Protein AF-A8P1E4-F1 (afdb_monomer)

Solvent-accessible surface area (backbone atoms only — not comparable to full-atom values): 13104 Å² total; per-residue (Å²): 132,86,81,76,79,75,72,45,69,56,30,65,74,52,56,29,55,72,26,65,48,66,72,38,75,43,47,41,92,44,66,45,57,43,25,52,42,59,79,52,48,55,75,91,82,43,66,27,26,24,40,38,35,28,27,54,88,51,84,67,88,34,90,71,73,99,78,69,96,60,95,71,88,56,58,34,63,44,49,74,52,69,72,40,57,46,86,66,52,67,44,73,39,85,46,62,51,71,43,72,70,59,57,63,62,44,48,32,31,41,36,70,36,51,50,93,55,56,79,92,75,49,89,61,55,77,46,45,47,25,33,40,34,62,71,68,95,83,65,78,92,80,87,78,82,88,78,90,75,88,75,90,79,89,81,88,87,86,84,88,84,89,87,82,82,90,79,93,76,94,76,90,82,89,79,83,85,81,88,80,86,78,88,77,90,79,82,90,79,87,85,83,83,80,89,134

Structure (mmCIF, N/CA/C/O backbone):
data_AF-A8P1E4-F1
#
_entry.id   AF-A8P1E4-F1
#
loop_
_atom_site.group_PDB
_atom_site.id
_atom_site.type_symbol
_atom_site.label_atom_id
_atom_site.label_alt_id
_atom_site.label_comp_id
_atom_site.label_asym_id
_atom_site.label_entity_id
_atom_site.label_seq_id
_atom_site.pdbx_PDB_ins_code
_atom_site.Cartn_x
_a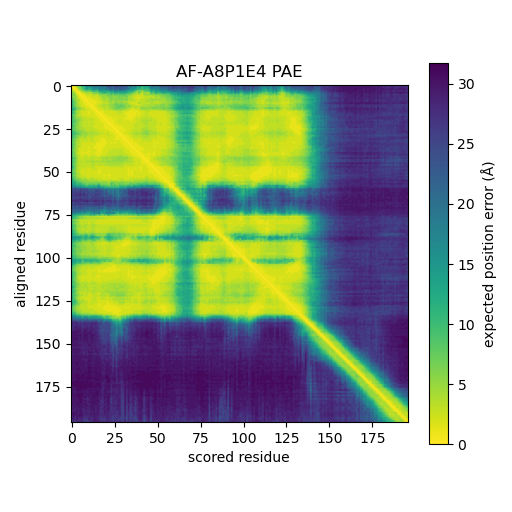tom_site.Cartn_y
_atom_site.Cartn_z
_atom_site.occupancy
_atom_site.B_iso_or_equiv
_atom_site.auth_seq_id
_atom_site.auth_comp_id
_atom_site.auth_asym_id
_atom_site.auth_atom_id
_atom_site.pdbx_PDB_model_num
ATOM 1 N N . MET A 1 1 ? 11.596 -0.791 -32.738 1.00 50.59 1 MET A N 1
ATOM 2 C CA . MET A 1 1 ? 10.750 -1.910 -32.282 1.00 50.59 1 MET A CA 1
ATOM 3 C C . MET A 1 1 ? 10.534 -1.667 -30.805 1.00 50.59 1 MET A C 1
ATOM 5 O O . MET A 1 1 ? 11.482 -1.828 -30.052 1.00 50.59 1 MET A O 1
ATOM 9 N N . SER A 1 2 ? 9.380 -1.126 -30.417 1.00 54.16 2 SER A N 1
ATOM 10 C CA . SER A 1 2 ? 9.056 -0.957 -28.999 1.00 54.16 2 SER A CA 1
ATOM 11 C C . SER A 1 2 ? 8.735 -2.341 -28.453 1.00 54.16 2 SER A C 1
ATOM 13 O O . SER A 1 2 ? 7.768 -2.955 -28.896 1.00 54.16 2 SER A O 1
ATOM 15 N N . ASN A 1 3 ? 9.586 -2.869 -27.575 1.00 55.62 3 ASN A N 1
ATOM 16 C CA . ASN A 1 3 ? 9.218 -4.029 -26.775 1.00 55.62 3 ASN A CA 1
ATOM 17 C C . ASN A 1 3 ? 8.211 -3.522 -25.749 1.00 55.62 3 ASN A C 1
ATOM 19 O O . ASN A 1 3 ? 8.594 -2.848 -24.800 1.00 55.62 3 ASN A O 1
ATOM 23 N N . SER A 1 4 ? 6.927 -3.773 -25.985 1.00 73.62 4 SER A N 1
ATOM 24 C CA . SER A 1 4 ? 5.908 -3.547 -24.966 1.00 73.62 4 SER A CA 1
ATOM 25 C C . SER A 1 4 ? 6.181 -4.506 -23.813 1.00 73.62 4 SER A C 1
ATOM 27 O O . SER A 1 4 ? 6.182 -5.723 -24.011 1.00 73.62 4 SER A O 1
ATOM 29 N N . PHE A 1 5 ? 6.444 -3.962 -22.628 1.00 80.69 5 PHE A N 1
ATOM 30 C CA . PHE A 1 5 ? 6.408 -4.745 -21.405 1.00 80.69 5 PHE A CA 1
ATOM 31 C C . PHE A 1 5 ? 4.997 -5.295 -21.213 1.00 80.69 5 PHE A C 1
ATOM 33 O O . PHE A 1 5 ? 4.010 -4.597 -21.435 1.00 80.69 5 PHE A O 1
ATOM 40 N N . VAL A 1 6 ? 4.910 -6.570 -20.849 1.00 86.12 6 VAL A N 1
ATOM 41 C CA . VAL A 1 6 ? 3.642 -7.231 -20.551 1.00 86.12 6 VAL A CA 1
ATOM 42 C C . VAL A 1 6 ? 3.614 -7.468 -19.055 1.00 86.12 6 VAL A C 1
ATOM 44 O O . VAL A 1 6 ? 4.424 -8.247 -18.547 1.00 86.12 6 VAL A O 1
ATOM 47 N N . ILE A 1 7 ? 2.678 -6.816 -18.364 1.00 87.31 7 ILE A N 1
ATOM 48 C CA . ILE A 1 7 ? 2.451 -7.052 -16.939 1.00 87.31 7 ILE A CA 1
ATOM 49 C C . ILE A 1 7 ? 2.109 -8.540 -16.752 1.00 87.31 7 ILE A C 1
ATOM 51 O O . ILE A 1 7 ? 1.176 -9.041 -17.392 1.00 87.31 7 ILE A O 1
ATOM 55 N N . PRO A 1 8 ? 2.845 -9.282 -15.905 1.00 91.81 8 PRO A N 1
ATOM 56 C CA . PRO A 1 8 ? 2.541 -10.683 -15.653 1.00 91.81 8 PRO A CA 1
ATOM 57 C C . PRO A 1 8 ? 1.105 -10.856 -15.143 1.00 91.81 8 PRO A C 1
ATOM 59 O O . PRO A 1 8 ? 0.660 -10.109 -14.276 1.00 91.81 8 PRO A O 1
ATOM 62 N N . ALA A 1 9 ? 0.392 -11.889 -15.607 1.00 90.50 9 ALA A N 1
ATOM 63 C CA . ALA A 1 9 ? -1.000 -12.137 -15.204 1.00 90.50 9 ALA A CA 1
ATOM 64 C C . ALA A 1 9 ? -1.180 -12.218 -13.675 1.00 90.50 9 ALA A C 1
ATOM 66 O O . ALA A 1 9 ? -2.188 -11.761 -13.147 1.00 90.50 9 ALA A O 1
ATOM 67 N N . VAL A 1 10 ? -0.163 -12.726 -12.966 1.00 92.12 10 VAL A N 1
ATOM 68 C CA . VAL A 1 10 ? -0.135 -12.792 -11.498 1.00 92.12 10 VAL A CA 1
ATOM 69 C C . VAL A 1 10 ? -0.274 -11.417 -10.839 1.00 92.12 10 VAL A C 1
ATOM 71 O O . VAL A 1 10 ? -0.879 -11.322 -9.781 1.00 92.12 10 VAL A O 1
ATOM 74 N N . CYS A 1 11 ? 0.220 -10.350 -11.465 1.00 92.19 11 CYS A N 1
ATOM 75 C CA . CYS A 1 11 ? 0.152 -8.990 -10.934 1.00 92.19 11 CYS A CA 1
ATOM 76 C C . CYS A 1 11 ? -1.257 -8.404 -11.036 1.00 92.19 11 CYS A C 1
ATOM 78 O O . CYS A 1 11 ? -1.710 -7.740 -10.111 1.00 92.19 11 CYS A O 1
ATOM 80 N N . ILE A 1 12 ? -1.971 -8.717 -12.122 1.00 89.56 12 ILE A N 1
ATOM 81 C CA . ILE A 1 12 ? -3.358 -8.283 -12.344 1.00 89.56 12 ILE A CA 1
ATOM 82 C C . ILE A 1 12 ? -4.328 -9.021 -11.413 1.00 89.56 12 ILE A C 1
ATOM 84 O O . ILE A 1 12 ? -5.332 -8.460 -10.987 1.00 89.56 12 ILE A O 1
ATOM 88 N N . THR A 1 13 ? -4.025 -10.268 -11.046 1.00 89.31 13 THR A N 1
ATOM 89 C CA . THR A 1 13 ? -4.855 -11.071 -10.132 1.00 89.31 13 THR A CA 1
ATOM 90 C C . THR A 1 13 ? -4.493 -10.887 -8.652 1.00 89.31 13 THR A C 1
ATOM 92 O O . THR A 1 13 ? -4.796 -11.761 -7.845 1.00 89.31 13 THR A O 1
ATOM 95 N N . GLY A 1 14 ? -3.812 -9.794 -8.288 1.00 85.38 14 GLY A N 1
ATOM 96 C CA . GLY A 1 14 ? -3.507 -9.441 -6.894 1.00 85.38 14 GLY A CA 1
ATOM 97 C C . GLY A 1 14 ? -2.126 -9.860 -6.380 1.00 85.38 14 GLY A C 1
ATOM 98 O O . GLY A 1 14 ? -1.759 -9.493 -5.273 1.00 85.38 14 GLY A O 1
ATOM 99 N N . GLY A 1 15 ? -1.308 -10.547 -7.177 1.00 91.50 15 GLY A N 1
ATOM 100 C CA . GLY A 1 15 ? 0.061 -10.931 -6.805 1.00 91.50 15 GLY A CA 1
ATOM 101 C C . GLY A 1 15 ? 1.086 -9.794 -6.850 1.00 91.50 15 GLY A C 1
ATOM 102 O O . GLY A 1 15 ? 2.278 -10.047 -6.666 1.00 91.50 15 GLY A O 1
ATOM 103 N N . LEU A 1 16 ? 0.637 -8.560 -7.110 1.00 94.00 16 LEU A N 1
ATOM 104 C CA . LEU A 1 16 ? 1.420 -7.350 -6.871 1.00 94.00 16 LEU A CA 1
ATOM 105 C C . LEU A 1 16 ? 1.620 -7.121 -5.369 1.00 94.00 16 LEU A C 1
ATOM 107 O O . LEU A 1 16 ? 2.739 -6.832 -4.962 1.00 94.00 16 LEU A O 1
ATOM 111 N N . TYR A 1 17 ? 0.570 -7.271 -4.560 1.00 95.06 17 TYR A N 1
ATOM 112 C CA . TYR A 1 17 ? 0.593 -6.968 -3.130 1.00 95.06 17 TYR A CA 1
ATOM 113 C C . TYR A 1 17 ? 0.826 -8.250 -2.336 1.00 95.06 17 TYR A C 1
ATOM 115 O O . TYR A 1 17 ? 0.083 -9.221 -2.466 1.00 95.06 17 TYR A O 1
ATOM 123 N N . LEU A 1 18 ? 1.875 -8.261 -1.519 1.00 94.50 18 LEU A N 1
ATOM 124 C CA . LEU A 1 18 ? 2.235 -9.403 -0.678 1.00 94.50 18 LEU A CA 1
ATOM 125 C C . LEU A 1 18 ? 1.876 -9.147 0.799 1.00 94.50 18 LEU A C 1
ATOM 127 O O . LEU A 1 18 ? 1.521 -10.086 1.511 1.00 94.50 18 LEU A O 1
ATOM 131 N N . SER A 1 19 ? 1.927 -7.886 1.243 1.00 94.81 19 SER A N 1
ATOM 132 C CA . SER A 1 19 ? 1.475 -7.414 2.560 1.00 94.81 19 SER A CA 1
ATOM 133 C C . SER A 1 19 ? 1.141 -5.917 2.488 1.00 94.81 19 SER A C 1
ATOM 135 O O . SER A 1 19 ? 1.859 -5.200 1.779 1.00 94.81 19 SER A O 1
ATOM 137 N N . PRO A 1 20 ? 0.125 -5.424 3.223 1.00 95.56 20 PRO A N 1
ATOM 138 C CA . PRO A 1 20 ? -0.840 -6.185 4.025 1.00 95.56 20 PRO A CA 1
ATOM 139 C C . PRO A 1 20 ? -1.747 -7.074 3.164 1.00 95.56 20 PRO A C 1
ATOM 141 O O . PRO A 1 20 ? -1.834 -6.896 1.952 1.00 95.56 20 PRO A O 1
ATOM 144 N N . GLN A 1 21 ? -2.396 -8.062 3.776 1.00 94.88 21 GLN A N 1
ATOM 145 C CA . GLN A 1 21 ? -3.404 -8.889 3.104 1.00 94.88 21 GLN A CA 1
ATOM 146 C C . GLN A 1 21 ? -4.798 -8.268 3.235 1.00 94.88 21 GLN A C 1
ATOM 148 O O . GLN A 1 21 ? -5.075 -7.513 4.166 1.00 94.88 21 GLN A O 1
ATOM 153 N N . ALA A 1 22 ? -5.695 -8.606 2.305 1.00 95.12 22 ALA A N 1
ATOM 154 C CA . ALA A 1 22 ? -7.081 -8.156 2.378 1.00 95.12 22 ALA A CA 1
ATOM 155 C C . ALA A 1 22 ? -7.748 -8.644 3.679 1.00 95.12 22 ALA A C 1
ATOM 157 O O . ALA A 1 22 ? -7.637 -9.819 4.031 1.00 95.12 22 ALA A O 1
ATOM 158 N N . GLY A 1 23 ? -8.427 -7.739 4.385 1.00 95.44 23 GLY A N 1
ATOM 159 C CA . GLY A 1 23 ? -9.067 -7.999 5.679 1.00 95.44 23 GLY A CA 1
ATOM 160 C C . GLY A 1 23 ? -8.105 -8.105 6.868 1.00 95.44 23 GLY A C 1
ATOM 161 O O . GLY A 1 23 ? -8.548 -8.398 7.977 1.00 95.44 23 GLY A O 1
ATOM 162 N N . GLN A 1 24 ? -6.801 -7.880 6.674 1.00 96.44 24 GLN A N 1
ATOM 163 C CA . GLN A 1 24 ? -5.849 -7.841 7.782 1.00 96.44 24 GLN A CA 1
ATOM 164 C C . GLN A 1 24 ? -6.188 -6.687 8.733 1.00 96.44 24 GLN A C 1
ATOM 166 O O . GLN A 1 24 ? -6.510 -5.588 8.291 1.00 96.44 24 GLN A O 1
ATOM 171 N N . ILE A 1 25 ? -6.069 -6.921 10.039 1.00 95.56 25 ILE A N 1
ATOM 172 C CA . ILE A 1 25 ? -6.176 -5.869 11.051 1.00 95.56 25 ILE A CA 1
ATOM 173 C C . ILE A 1 25 ? -4.764 -5.474 11.476 1.00 95.56 25 ILE A C 1
ATOM 175 O O . ILE A 1 25 ? -3.954 -6.339 11.806 1.00 95.56 25 ILE A O 1
ATOM 179 N N . ILE A 1 26 ? -4.468 -4.177 11.477 1.00 94.94 26 ILE A N 1
ATOM 180 C CA . ILE A 1 26 ? -3.174 -3.630 11.891 1.00 94.94 26 ILE A CA 1
ATOM 181 C C . ILE A 1 26 ? -3.349 -2.619 13.022 1.00 94.94 26 ILE A C 1
ATOM 183 O O . ILE A 1 26 ? -4.393 -1.977 13.140 1.00 94.94 26 ILE A O 1
ATOM 187 N N . ASN A 1 27 ? -2.302 -2.436 13.825 1.00 93.62 27 ASN A N 1
ATOM 188 C CA . ASN A 1 27 ? -2.235 -1.372 14.820 1.00 93.62 27 ASN A CA 1
ATOM 189 C C . ASN A 1 27 ? -1.484 -0.164 14.236 1.00 93.62 27 ASN A C 1
ATOM 191 O O . ASN A 1 27 ? -0.280 -0.277 14.011 1.00 93.62 27 ASN A O 1
ATOM 195 N N . PRO A 1 28 ? -2.126 1.008 14.069 1.00 92.69 28 PRO A N 1
ATOM 196 C CA . PRO A 1 28 ? -1.469 2.213 13.553 1.00 92.69 28 PRO A CA 1
ATOM 197 C C . PRO A 1 28 ? -0.282 2.707 14.383 1.00 92.69 28 PRO A C 1
ATOM 199 O O . PRO A 1 28 ? 0.490 3.530 13.921 1.00 92.69 28 PRO A O 1
ATOM 202 N N . ARG A 1 29 ? -0.121 2.232 15.624 1.00 90.94 29 ARG A N 1
ATOM 203 C CA . ARG A 1 29 ? 1.025 2.574 16.485 1.00 90.94 29 ARG A CA 1
ATOM 204 C C . ARG A 1 29 ? 2.282 1.764 16.178 1.00 90.94 29 ARG A C 1
ATOM 206 O O . ARG A 1 29 ? 3.323 2.023 16.780 1.00 90.94 29 ARG A O 1
ATOM 213 N N . GLN A 1 30 ? 2.168 0.753 15.326 1.00 92.81 30 GLN A N 1
ATOM 214 C CA . GLN A 1 30 ? 3.270 -0.090 14.892 1.00 92.81 30 GLN A CA 1
ATOM 215 C C . GLN A 1 30 ? 3.571 0.189 13.414 1.00 92.81 30 GLN A C 1
ATOM 217 O O . GLN A 1 30 ? 2.655 0.533 12.665 1.00 92.81 30 GLN A O 1
ATOM 222 N N . PRO A 1 31 ? 4.831 0.030 12.972 1.00 93.81 31 PRO A N 1
ATOM 223 C CA . PRO A 1 31 ? 5.165 0.193 11.565 1.00 93.81 31 PRO A CA 1
ATOM 224 C C . PRO A 1 31 ? 4.371 -0.775 10.679 1.00 93.81 31 PRO A C 1
ATOM 226 O O . PRO A 1 31 ? 4.350 -1.985 10.919 1.00 93.81 31 PRO A O 1
ATOM 229 N N . LEU A 1 32 ? 3.749 -0.243 9.630 1.00 95.19 32 LEU A N 1
ATOM 230 C CA . LEU A 1 32 ? 3.048 -1.009 8.612 1.00 95.19 32 LEU A CA 1
ATOM 231 C C . LEU A 1 32 ? 4.060 -1.657 7.668 1.00 95.19 32 LEU A C 1
ATOM 233 O O . LEU A 1 32 ? 4.815 -0.978 6.974 1.00 95.19 32 LEU A O 1
ATOM 237 N N . ASN A 1 33 ? 4.045 -2.984 7.609 1.00 95.56 33 ASN A N 1
ATOM 238 C CA . ASN A 1 33 ? 4.857 -3.737 6.668 1.00 95.56 33 ASN A CA 1
ATOM 239 C C . ASN A 1 33 ? 4.171 -3.798 5.293 1.00 95.56 33 ASN A C 1
ATOM 241 O O . ASN A 1 33 ? 3.219 -4.562 5.101 1.00 95.56 33 ASN A O 1
ATOM 245 N N . ILE A 1 34 ? 4.664 -3.003 4.340 1.00 95.56 34 ILE A N 1
ATOM 246 C CA . ILE A 1 34 ? 4.188 -3.007 2.953 1.00 95.56 34 ILE A CA 1
ATOM 247 C C . ILE A 1 34 ? 5.198 -3.758 2.098 1.00 95.56 34 ILE A C 1
ATOM 249 O O . ILE A 1 34 ? 6.388 -3.430 2.059 1.00 95.56 34 ILE A O 1
ATOM 253 N N . THR A 1 35 ? 4.719 -4.782 1.399 1.00 95.06 35 THR A N 1
ATOM 254 C CA . THR A 1 35 ? 5.557 -5.609 0.531 1.00 95.06 35 THR A CA 1
ATOM 255 C C . THR A 1 35 ? 4.859 -5.849 -0.793 1.00 95.06 35 THR A C 1
ATOM 257 O O . THR A 1 35 ? 3.657 -6.118 -0.844 1.00 95.06 35 THR A O 1
ATOM 260 N N . TRP A 1 36 ? 5.625 -5.752 -1.875 1.00 94.19 36 TRP A N 1
ATOM 261 C CA . TRP A 1 36 ? 5.126 -5.926 -3.231 1.00 94.19 36 TRP A CA 1
ATOM 262 C C . TRP A 1 36 ? 6.063 -6.795 -4.062 1.00 94.19 36 TRP A C 1
ATOM 264 O O . TRP A 1 36 ? 7.226 -7.015 -3.713 1.00 94.19 36 TRP A O 1
ATOM 274 N N . ASN A 1 37 ? 5.549 -7.291 -5.183 1.00 93.12 37 ASN A N 1
ATOM 275 C CA . ASN A 1 37 ? 6.321 -8.055 -6.148 1.00 93.12 37 ASN A CA 1
ATOM 276 C C . ASN A 1 37 ? 6.938 -7.120 -7.209 1.00 93.12 37 ASN A C 1
ATOM 278 O O . ASN A 1 37 ? 6.212 -6.605 -8.063 1.00 93.12 37 ASN A O 1
ATOM 282 N N . PRO A 1 38 ? 8.269 -6.915 -7.224 1.00 92.75 38 PRO A N 1
ATOM 283 C CA . PRO A 1 38 ? 8.903 -6.001 -8.171 1.00 92.75 38 PRO A CA 1
ATOM 284 C C . PRO A 1 38 ? 8.834 -6.496 -9.621 1.00 92.75 38 PRO A C 1
ATOM 286 O O . PRO A 1 38 ? 8.964 -5.693 -10.540 1.00 92.75 38 PRO A O 1
ATOM 289 N N . ALA A 1 39 ? 8.572 -7.790 -9.851 1.00 92.50 39 ALA A N 1
ATOM 290 C CA . ALA A 1 39 ? 8.385 -8.338 -11.196 1.00 92.50 39 ALA A CA 1
ATOM 291 C C . ALA A 1 39 ? 7.116 -7.812 -11.896 1.00 92.50 39 ALA A C 1
ATOM 293 O O . ALA A 1 39 ? 6.932 -8.051 -13.089 1.00 92.50 39 ALA A O 1
ATOM 294 N N . CYS A 1 40 ? 6.244 -7.112 -11.166 1.00 93.50 40 CYS A N 1
ATOM 295 C CA . CYS A 1 40 ? 5.063 -6.453 -11.712 1.00 93.50 40 CYS A CA 1
ATOM 296 C C . CYS A 1 40 ? 5.357 -5.119 -12.402 1.00 93.50 40 CYS A C 1
ATOM 298 O O . CYS A 1 40 ? 4.467 -4.566 -13.041 1.00 93.50 40 CYS A O 1
ATOM 300 N N . PHE A 1 41 ? 6.594 -4.631 -12.310 1.00 92.88 41 PHE A N 1
ATOM 301 C CA . PHE A 1 41 ? 7.038 -3.398 -12.944 1.00 92.88 41 PHE A CA 1
ATOM 302 C C . PHE A 1 41 ? 8.063 -3.698 -14.036 1.00 92.88 41 PHE A C 1
ATOM 304 O O . PHE A 1 41 ? 8.847 -4.647 -13.937 1.00 92.88 41 PHE A O 1
ATOM 311 N N . ASP A 1 42 ? 8.089 -2.859 -15.070 1.00 91.56 42 ASP A N 1
ATOM 312 C CA . ASP A 1 42 ? 9.149 -2.904 -16.070 1.00 91.56 42 ASP A CA 1
ATOM 313 C C . ASP A 1 42 ? 10.437 -2.329 -15.474 1.00 91.56 42 ASP A C 1
ATOM 315 O O . ASP A 1 42 ? 10.633 -1.117 -15.413 1.00 91.56 42 ASP A O 1
ATOM 319 N N . ALA A 1 43 ? 11.349 -3.207 -15.059 1.00 89.00 43 ALA A N 1
ATOM 320 C CA . ALA A 1 43 ? 12.640 -2.811 -14.498 1.00 89.00 43 ALA A CA 1
ATOM 321 C C . ALA A 1 43 ? 13.528 -2.009 -15.477 1.00 89.00 43 ALA A C 1
ATOM 323 O O . ALA A 1 43 ? 14.542 -1.453 -15.055 1.00 89.00 43 ALA A O 1
ATOM 324 N N . SER A 1 44 ? 13.192 -1.954 -16.774 1.00 89.81 44 SER A N 1
ATOM 325 C CA . SER A 1 44 ? 13.915 -1.136 -17.756 1.00 89.81 44 SER A CA 1
ATOM 326 C C . SER A 1 44 ? 13.482 0.333 -17.767 1.00 89.81 44 SER A C 1
ATOM 328 O O . SER A 1 44 ? 14.269 1.189 -18.177 1.00 89.81 44 SER A O 1
ATOM 330 N N . THR A 1 45 ? 12.272 0.634 -17.287 1.00 90.25 45 THR A N 1
ATOM 331 C CA . THR A 1 45 ? 11.712 1.995 -17.252 1.00 90.25 45 THR A CA 1
ATOM 332 C C . THR A 1 45 ? 11.409 2.488 -15.842 1.00 90.25 45 THR A C 1
ATOM 334 O O . THR A 1 45 ? 11.351 3.695 -15.626 1.00 90.25 45 THR A O 1
ATOM 337 N N . THR A 1 46 ? 11.238 1.579 -14.884 1.00 93.31 46 THR A N 1
ATOM 338 C CA . THR A 1 46 ? 10.790 1.889 -13.527 1.00 93.31 46 THR A CA 1
ATOM 339 C C . THR A 1 46 ? 11.876 1.539 -12.517 1.00 93.31 46 THR A C 1
ATOM 341 O O . THR A 1 46 ? 12.163 0.369 -12.266 1.00 93.31 46 THR A O 1
ATOM 344 N N . SER A 1 47 ? 12.477 2.563 -11.910 1.00 95.12 47 SER A N 1
ATOM 345 C CA . SER A 1 47 ? 13.466 2.411 -10.831 1.00 95.12 47 SER A CA 1
ATOM 346 C C . SER A 1 47 ? 12.884 2.635 -9.434 1.00 95.12 47 SER A C 1
ATOM 348 O O . SER A 1 47 ? 13.471 2.181 -8.451 1.00 95.12 47 SER A O 1
ATOM 350 N N . ALA A 1 48 ? 11.746 3.322 -9.346 1.00 95.81 48 ALA A N 1
ATOM 351 C CA . ALA A 1 48 ? 11.081 3.682 -8.102 1.00 95.81 48 ALA A CA 1
ATOM 352 C C . ALA A 1 48 ? 9.555 3.598 -8.239 1.00 95.81 48 ALA A C 1
ATOM 354 O O . ALA A 1 48 ? 9.020 3.617 -9.352 1.00 95.81 48 ALA A O 1
ATOM 355 N N . VAL A 1 49 ? 8.874 3.501 -7.101 1.00 95.81 49 VAL A N 1
ATOM 356 C CA . VAL A 1 49 ? 7.417 3.437 -6.986 1.00 95.81 49 VAL A CA 1
ATOM 357 C C . VAL A 1 49 ? 6.901 4.508 -6.035 1.00 95.81 49 VAL A C 1
ATOM 359 O O . VAL A 1 49 ? 7.601 4.915 -5.106 1.00 95.81 49 VAL A O 1
ATOM 362 N N . ASP A 1 50 ? 5.659 4.915 -6.263 1.00 96.25 50 ASP A N 1
ATOM 363 C CA . ASP A 1 50 ? 4.876 5.715 -5.330 1.00 96.25 50 ASP A CA 1
ATOM 364 C C . ASP A 1 50 ? 3.779 4.828 -4.729 1.00 96.25 50 ASP A C 1
ATOM 366 O O . ASP A 1 50 ? 3.154 4.024 -5.429 1.00 96.25 50 ASP A O 1
ATOM 370 N N . ILE A 1 51 ? 3.563 4.955 -3.423 1.00 95.62 51 ILE A N 1
ATOM 371 C CA . ILE A 1 51 ? 2.588 4.186 -2.652 1.00 95.62 51 ILE A CA 1
ATOM 372 C C . ILE A 1 51 ? 1.544 5.162 -2.119 1.00 95.62 51 ILE A C 1
ATOM 374 O O . ILE A 1 51 ? 1.844 6.026 -1.296 1.00 95.62 51 ILE A O 1
ATOM 378 N N . TYR A 1 52 ? 0.313 5.004 -2.578 1.00 95.75 52 TYR A N 1
ATOM 379 C CA . TYR A 1 52 ? -0.840 5.798 -2.183 1.00 95.75 52 TYR A CA 1
ATOM 380 C C . TYR A 1 52 ? -1.646 5.029 -1.140 1.00 95.75 52 TYR A C 1
ATOM 382 O O . TYR A 1 52 ? -1.895 3.832 -1.302 1.00 95.75 52 TYR A O 1
ATOM 390 N N . LEU A 1 53 ? -2.058 5.723 -0.084 1.00 95.44 53 LEU A N 1
ATOM 391 C CA . LEU A 1 53 ? -2.930 5.207 0.960 1.00 95.44 53 LEU A CA 1
ATOM 392 C C . LEU A 1 53 ? -4.261 5.953 0.907 1.00 95.44 53 LEU A C 1
ATOM 394 O O . LEU A 1 53 ? -4.301 7.166 1.109 1.00 95.44 53 LEU A O 1
ATOM 398 N N . PHE A 1 54 ? -5.337 5.218 0.672 1.00 94.56 54 PHE A N 1
ATOM 399 C CA . PHE A 1 54 ? -6.709 5.712 0.677 1.00 94.56 54 PHE A CA 1
ATOM 400 C C . PHE A 1 54 ? -7.433 5.241 1.936 1.00 94.56 54 PHE A C 1
ATOM 402 O O . PHE A 1 54 ?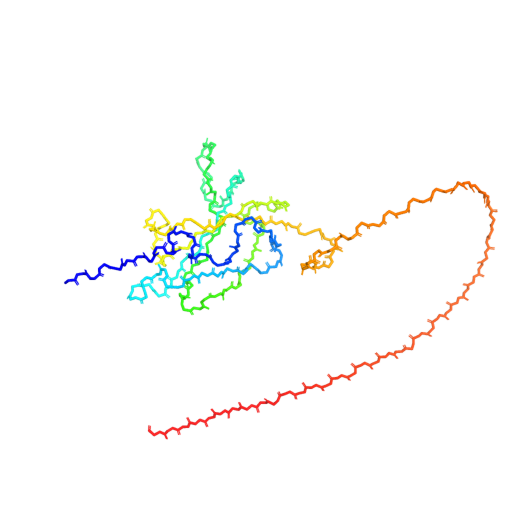 -7.073 4.203 2.497 1.00 94.56 54 PHE A O 1
ATOM 409 N N . ALA A 1 55 ? -8.467 5.969 2.357 1.00 92.56 55 ALA A N 1
ATOM 410 C CA . ALA A 1 55 ? -9.341 5.573 3.462 1.00 92.56 55 ALA A CA 1
ATOM 411 C C . ALA A 1 55 ? -10.805 5.464 3.000 1.00 92.56 55 ALA A C 1
ATOM 413 O O . ALA A 1 55 ? -11.589 6.379 3.251 1.00 92.56 55 ALA A O 1
ATOM 414 N N . PRO A 1 56 ? -11.197 4.385 2.293 1.00 90.06 56 PRO A N 1
ATOM 415 C CA . PRO A 1 56 ? -12.556 4.228 1.784 1.00 90.06 56 PRO A CA 1
ATOM 416 C C . PRO A 1 56 ? -13.619 4.440 2.868 1.00 90.06 56 PRO A C 1
ATOM 418 O O . PRO A 1 56 ? -13.473 3.999 4.006 1.00 90.06 56 PRO A O 1
ATOM 421 N N . GLY A 1 57 ? -14.692 5.151 2.519 1.00 82.62 57 GLY A N 1
ATOM 422 C CA . GLY A 1 57 ? -15.789 5.442 3.446 1.00 82.62 57 GLY A CA 1
ATOM 423 C C . GLY A 1 57 ? -15.476 6.478 4.533 1.00 82.62 57 GLY A C 1
ATOM 424 O O . GLY A 1 57 ? -16.392 6.851 5.267 1.00 82.62 57 GLY A O 1
ATOM 425 N N . PHE A 1 58 ? -14.241 6.986 4.626 1.00 81.88 58 PHE A N 1
ATOM 426 C CA . PHE A 1 58 ? -13.923 8.097 5.518 1.00 81.88 58 PHE A CA 1
ATOM 427 C C . PHE A 1 58 ? -14.576 9.383 5.004 1.00 81.88 58 PHE A C 1
ATOM 429 O O . PHE A 1 58 ? -14.295 9.849 3.904 1.00 81.88 58 PHE A O 1
ATOM 436 N N . THR A 1 59 ? -15.455 9.972 5.814 1.00 70.94 59 THR A N 1
ATOM 437 C CA . THR A 1 59 ? -16.163 11.218 5.474 1.00 70.94 59 THR A CA 1
ATOM 438 C C . THR A 1 59 ? -15.487 12.465 6.038 1.00 70.94 59 THR A C 1
ATOM 440 O O . THR A 1 59 ? -16.003 13.574 5.886 1.00 70.94 59 THR A O 1
ATOM 443 N N . GLY A 1 60 ? -14.380 12.311 6.770 1.00 63.50 60 GLY A N 1
ATOM 444 C CA . GLY A 1 60 ? -13.610 13.455 7.235 1.00 63.50 60 GLY A CA 1
ATOM 445 C C . GLY A 1 60 ? -12.843 14.085 6.076 1.00 63.50 60 GLY A C 1
ATOM 446 O O . GLY A 1 60 ? -12.413 13.406 5.150 1.00 63.50 60 GLY A O 1
ATOM 447 N N . SER A 1 61 ? -12.674 15.406 6.117 1.00 54.50 61 SER A N 1
ATOM 448 C CA . SER A 1 61 ? -11.897 16.141 5.118 1.00 54.50 61 SER A CA 1
ATOM 449 C C . SER A 1 61 ? -10.420 15.748 5.239 1.00 54.50 61 SER A C 1
ATOM 451 O O . SER A 1 61 ? -9.657 16.407 5.946 1.00 54.50 61 SER A O 1
ATOM 453 N N . GLY A 1 62 ? -10.016 14.671 4.562 1.00 53.03 62 GLY A N 1
ATOM 454 C CA . GLY A 1 62 ? -8.617 14.414 4.237 1.00 53.03 62 GLY A CA 1
ATOM 455 C C . GLY A 1 62 ? -8.052 15.635 3.512 1.00 53.03 62 GLY A C 1
ATOM 456 O O . GLY A 1 62 ? -8.778 16.359 2.830 1.00 53.03 62 GLY A O 1
ATOM 457 N N . THR A 1 63 ? -6.786 15.950 3.741 1.00 51.22 63 THR A N 1
ATOM 458 C CA . THR A 1 63 ? -6.140 17.178 3.269 1.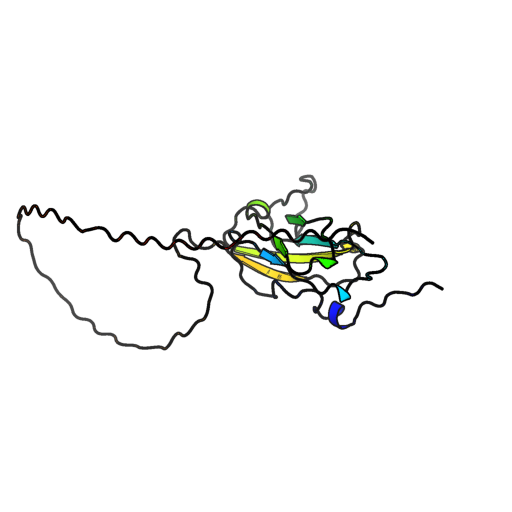00 51.22 63 THR A CA 1
ATOM 459 C C . THR A 1 63 ? -6.156 17.282 1.742 1.00 51.22 63 THR A C 1
ATOM 461 O O . THR A 1 63 ? -5.267 16.769 1.071 1.00 51.22 63 THR A O 1
ATOM 464 N N . GLY A 1 64 ? -7.158 17.969 1.205 1.00 50.81 64 GLY A N 1
ATOM 465 C CA . GLY A 1 64 ? -7.306 18.243 -0.216 1.00 50.81 64 GLY A CA 1
ATOM 466 C C . GLY A 1 64 ? -8.575 19.051 -0.439 1.00 50.81 64 GLY A C 1
ATOM 467 O O . GLY A 1 64 ? -9.645 18.494 -0.620 1.00 50.81 64 GLY A O 1
ATOM 468 N N . ASP A 1 65 ? -8.432 20.372 -0.394 1.00 44.62 65 ASP A N 1
ATOM 469 C CA . ASP A 1 65 ? -9.335 21.301 -1.074 1.00 44.62 65 ASP A CA 1
ATOM 470 C C . ASP A 1 65 ? -10.742 21.404 -0.458 1.00 44.62 65 ASP A C 1
ATOM 472 O O . ASP A 1 65 ? -11.756 21.017 -1.035 1.00 44.62 65 ASP A O 1
ATOM 476 N N . THR A 1 66 ? -10.823 22.029 0.719 1.00 44.25 66 THR A N 1
ATOM 477 C CA . THR A 1 66 ? -12.077 22.529 1.304 1.00 44.25 66 THR A CA 1
ATOM 478 C C . THR A 1 66 ? -12.673 23.658 0.443 1.00 44.25 66 THR A C 1
ATOM 480 O O . THR A 1 66 ? -12.707 24.814 0.856 1.00 44.25 66 THR A O 1
ATOM 483 N N . GLU A 1 67 ? -13.125 23.365 -0.774 1.00 54.34 67 GLU A N 1
ATOM 484 C CA . GLU A 1 67 ? -13.923 24.310 -1.569 1.00 54.34 67 GLU A CA 1
ATOM 485 C C . GLU A 1 67 ? -15.063 23.662 -2.372 1.00 54.34 67 GLU A C 1
ATOM 487 O O . GLU A 1 67 ? -15.936 24.373 -2.869 1.00 54.34 67 GLU A O 1
ATOM 492 N N . SER A 1 68 ? -15.148 22.330 -2.438 1.00 48.31 68 SER A N 1
ATOM 493 C CA . SER A 1 68 ? -16.263 21.652 -3.107 1.00 48.31 68 SER A CA 1
ATOM 494 C C . SER A 1 68 ? -17.297 21.180 -2.082 1.00 48.31 68 SER A C 1
ATOM 496 O O . SER A 1 68 ? -17.125 20.170 -1.414 1.00 48.31 68 SER A O 1
ATOM 498 N N . GLY A 1 69 ? -18.383 21.942 -1.921 1.00 49.41 69 GLY A N 1
ATOM 499 C CA . GLY A 1 69 ? -19.520 21.629 -1.042 1.00 49.41 69 GLY A CA 1
ATOM 500 C C . GLY A 1 69 ? -20.409 20.480 -1.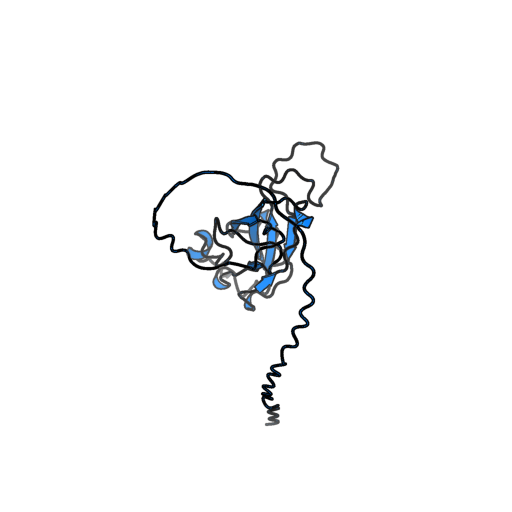534 1.00 49.41 69 GLY A C 1
ATOM 501 O O . GLY A 1 69 ? -21.633 20.565 -1.409 1.00 49.41 69 GLY A O 1
ATOM 502 N N . ASN A 1 70 ? -19.815 19.435 -2.101 1.00 49.94 70 ASN A N 1
ATOM 503 C CA . ASN A 1 70 ? -20.509 18.228 -2.518 1.00 49.94 70 ASN A CA 1
ATOM 504 C C . ASN A 1 70 ? -20.195 17.121 -1.505 1.00 49.94 70 ASN A C 1
ATOM 506 O O . ASN A 1 70 ? -19.083 17.024 -1.002 1.00 49.94 70 ASN A O 1
ATOM 510 N N . ASN A 1 71 ? -21.201 16.318 -1.157 1.00 48.69 71 ASN A N 1
ATOM 511 C CA . ASN A 1 71 ? -21.030 15.085 -0.386 1.00 48.69 71 ASN A CA 1
ATOM 512 C C . ASN A 1 71 ? -20.241 14.075 -1.238 1.00 48.69 71 ASN A C 1
ATOM 514 O O . ASN A 1 71 ? -20.835 13.146 -1.788 1.00 48.69 71 ASN A O 1
ATOM 518 N N . ASP A 1 72 ? -18.941 14.296 -1.401 1.00 51.34 72 ASP A N 1
ATOM 519 C CA . ASP A 1 72 ? -18.083 13.456 -2.224 1.00 51.34 72 ASP A CA 1
ATOM 520 C C . ASP A 1 72 ? -17.762 12.179 -1.440 1.00 51.34 72 ASP A C 1
ATOM 522 O O . ASP A 1 72 ? -17.002 12.160 -0.477 1.00 51.34 72 ASP A O 1
ATOM 526 N N . THR A 1 73 ? -18.417 11.092 -1.846 1.00 53.31 73 THR A N 1
ATOM 527 C CA . THR A 1 73 ? -18.154 9.699 -1.450 1.00 53.31 73 THR A CA 1
ATOM 528 C C . THR A 1 73 ? -16.880 9.152 -2.105 1.00 53.31 73 THR A C 1
ATOM 530 O O . THR A 1 73 ? -16.793 7.956 -2.381 1.00 53.31 73 THR A O 1
ATOM 533 N N . ASP A 1 74 ? -15.936 10.028 -2.437 1.00 60.97 74 ASP A N 1
ATOM 534 C CA . ASP A 1 74 ? -14.673 9.657 -3.055 1.00 60.97 74 ASP A CA 1
ATOM 535 C C . ASP A 1 74 ? -13.757 9.107 -1.971 1.00 60.97 74 ASP A C 1
ATOM 537 O O . ASP A 1 74 ? -13.690 9.670 -0.885 1.00 60.97 74 ASP A O 1
ATOM 541 N N . GLU A 1 75 ? -13.085 7.988 -2.242 1.00 69.19 75 GLU A N 1
ATOM 542 C CA . GLU A 1 75 ? -12.120 7.378 -1.327 1.00 69.19 75 GLU A CA 1
ATOM 543 C C . GLU A 1 75 ? -11.001 8.399 -1.064 1.00 69.19 75 GLU A C 1
ATOM 545 O O . GLU A 1 75 ? -10.172 8.628 -1.951 1.00 69.19 75 GLU A O 1
ATOM 550 N N . PRO A 1 76 ? -10.963 9.068 0.105 1.00 84.38 76 PRO A N 1
ATOM 551 C CA . PRO A 1 76 ? -10.017 10.145 0.312 1.00 84.38 76 PRO A CA 1
ATOM 552 C C . PRO A 1 76 ? -8.605 9.573 0.307 1.00 84.38 76 PRO A C 1
ATOM 554 O O . PRO A 1 76 ? -8.286 8.625 1.033 1.00 84.38 76 PRO A O 1
ATOM 557 N N . LEU A 1 77 ? -7.747 10.172 -0.515 1.00 90.38 77 LEU A N 1
ATOM 558 C CA . LEU A 1 77 ? -6.311 9.968 -0.429 1.00 90.38 77 LEU A CA 1
ATOM 559 C C . LEU A 1 77 ? -5.832 10.560 0.900 1.00 90.38 77 LEU A C 1
ATOM 561 O O . LEU A 1 77 ? -5.892 11.773 1.095 1.00 90.38 77 LEU A O 1
ATOM 565 N N . VAL A 1 78 ? -5.362 9.711 1.811 1.00 91.62 78 VAL A N 1
ATOM 566 C CA . VAL A 1 78 ? -4.937 10.130 3.155 1.00 91.62 78 VAL A CA 1
ATOM 567 C C . VAL A 1 78 ? -3.425 10.285 3.273 1.00 91.62 78 VAL A C 1
ATOM 569 O O . VAL A 1 78 ? -2.955 11.093 4.072 1.00 91.62 78 VAL A O 1
ATOM 572 N N . HIS A 1 79 ? -2.641 9.550 2.477 1.00 94.00 79 HIS A N 1
ATOM 573 C CA . HIS A 1 79 ? -1.184 9.678 2.487 1.00 94.00 79 HIS A CA 1
ATOM 574 C C . HIS A 1 79 ? -0.526 9.180 1.194 1.00 94.00 79 HIS A C 1
ATOM 576 O O . HIS A 1 79 ? -1.076 8.331 0.493 1.00 94.00 79 HIS A O 1
ATOM 582 N N . VAL A 1 80 ? 0.679 9.683 0.900 1.00 94.62 80 VAL A N 1
ATOM 583 C CA . VAL A 1 80 ? 1.522 9.208 -0.204 1.00 94.62 80 VAL A CA 1
ATOM 584 C C . VAL A 1 80 ? 2.963 9.061 0.269 1.00 94.62 80 VAL A C 1
ATOM 586 O O . VAL A 1 80 ? 3.571 10.018 0.748 1.00 94.62 80 VAL A O 1
ATOM 589 N N . TRP A 1 81 ? 3.526 7.876 0.060 1.00 94.81 81 TRP A N 1
ATOM 590 C CA . TRP A 1 81 ? 4.956 7.619 0.171 1.00 94.81 81 TRP A CA 1
ATOM 591 C C . TRP A 1 81 ? 5.560 7.596 -1.235 1.00 94.81 81 TRP A C 1
ATOM 593 O O . TRP A 1 81 ? 5.241 6.713 -2.027 1.00 94.81 81 TRP A O 1
ATOM 603 N N . SER A 1 82 ? 6.419 8.562 -1.558 1.00 95.50 82 SER A N 1
ATOM 604 C CA . SER A 1 82 ? 6.956 8.731 -2.916 1.00 95.50 82 SER A CA 1
ATOM 605 C C . SER A 1 82 ? 8.429 8.359 -3.058 1.00 95.50 82 SER A C 1
ATOM 607 O O . SER A 1 82 ? 9.181 8.415 -2.086 1.00 95.50 82 SER A O 1
ATOM 609 N N . ASP A 1 83 ? 8.831 8.055 -4.295 1.00 95.00 83 ASP A N 1
ATOM 610 C CA . ASP A 1 83 ? 10.220 7.799 -4.712 1.00 95.00 83 ASP A CA 1
ATOM 611 C C . ASP A 1 83 ? 10.880 6.635 -3.947 1.00 95.00 83 ASP A C 1
ATOM 613 O O . ASP A 1 83 ? 12.030 6.703 -3.507 1.00 95.00 83 ASP A O 1
ATOM 617 N N . PHE A 1 84 ? 10.140 5.533 -3.769 1.00 93.69 84 PHE A N 1
ATOM 618 C CA . PHE A 1 84 ? 10.658 4.330 -3.114 1.00 93.69 84 PHE A CA 1
ATOM 619 C C . PHE A 1 84 ? 11.373 3.427 -4.118 1.00 93.69 84 PHE A C 1
ATOM 621 O O . PHE A 1 84 ? 10.741 2.954 -5.064 1.00 93.69 84 PHE A O 1
ATOM 628 N N . PRO A 1 85 ? 12.669 3.117 -3.928 1.00 93.88 85 PRO A N 1
ATOM 629 C CA . PRO A 1 85 ? 13.394 2.251 -4.848 1.00 93.88 85 PRO A CA 1
ATOM 630 C C . PRO A 1 85 ? 12.723 0.883 -5.012 1.00 93.88 85 PRO A C 1
ATOM 632 O O . PRO A 1 85 ? 12.565 0.130 -4.049 1.00 93.88 85 PRO A O 1
ATOM 635 N N . LEU A 1 86 ? 12.412 0.517 -6.257 1.00 91.38 86 LEU A N 1
ATOM 636 C CA . LEU A 1 86 ? 11.717 -0.730 -6.596 1.00 91.38 86 LEU A CA 1
ATOM 637 C C . LEU A 1 86 ? 12.473 -1.976 -6.088 1.00 91.38 86 LEU A C 1
ATOM 639 O O . LEU A 1 86 ? 11.867 -2.985 -5.733 1.00 91.38 86 LEU A O 1
ATOM 643 N N . ALA A 1 87 ? 13.807 -1.895 -6.034 1.00 87.38 87 ALA A N 1
ATOM 644 C CA . ALA A 1 87 ? 14.694 -2.987 -5.641 1.00 87.38 87 ALA A CA 1
ATOM 645 C C . ALA A 1 87 ? 14.758 -3.251 -4.124 1.00 87.38 87 ALA A C 1
ATOM 647 O O . ALA A 1 87 ? 15.299 -4.281 -3.723 1.00 87.38 87 ALA A O 1
ATOM 648 N N . LEU A 1 88 ? 14.248 -2.345 -3.280 1.00 83.19 88 LEU A N 1
ATOM 649 C CA . LEU A 1 88 ? 14.326 -2.499 -1.822 1.00 83.19 88 LEU A CA 1
ATOM 650 C C . LEU A 1 88 ? 13.386 -3.584 -1.274 1.00 83.19 88 LEU A C 1
ATOM 652 O O . LEU A 1 88 ? 13.638 -4.104 -0.187 1.00 83.19 88 LEU A O 1
ATOM 656 N N . GLY A 1 89 ? 12.344 -3.959 -2.020 1.00 71.00 89 GLY A N 1
ATOM 657 C CA . GLY A 1 89 ? 11.384 -4.978 -1.596 1.00 71.00 89 GLY A CA 1
ATOM 658 C C . GLY A 1 89 ? 10.604 -4.558 -0.338 1.00 71.00 89 GLY A C 1
ATOM 659 O O . GLY A 1 89 ? 10.234 -3.392 -0.235 1.00 71.00 89 GLY A O 1
ATOM 660 N N . PRO A 1 90 ? 10.332 -5.481 0.607 1.00 75.94 90 PRO A N 1
ATOM 661 C CA . PRO A 1 90 ? 9.599 -5.201 1.842 1.00 75.94 90 PRO A CA 1
ATOM 662 C C . PRO A 1 90 ? 10.103 -3.978 2.611 1.00 75.94 90 PRO A C 1
ATOM 664 O O . PRO A 1 90 ? 11.285 -3.920 2.953 1.00 75.94 90 PRO A O 1
ATOM 667 N N . GLN A 1 91 ? 9.211 -3.044 2.938 1.00 90.19 91 GLN A N 1
ATOM 668 C CA . GLN A 1 91 ? 9.532 -1.857 3.733 1.00 90.19 91 GLN A CA 1
ATOM 669 C C . GLN A 1 91 ? 8.528 -1.663 4.873 1.00 90.19 91 GLN A C 1
ATOM 671 O O . GLN A 1 91 ? 7.356 -2.027 4.769 1.00 90.19 91 GLN A O 1
ATOM 676 N N . ASN A 1 92 ? 9.017 -1.103 5.979 1.00 93.94 92 ASN A N 1
ATOM 677 C CA . ASN A 1 92 ? 8.192 -0.705 7.112 1.00 93.94 92 ASN A CA 1
ATOM 678 C C . ASN A 1 92 ? 7.935 0.796 7.026 1.00 93.94 92 ASN A C 1
ATOM 680 O O . ASN A 1 92 ? 8.883 1.576 6.934 1.00 93.94 92 ASN A O 1
ATOM 684 N N . PHE A 1 93 ? 6.668 1.174 7.084 1.00 93.88 93 PHE A N 1
ATOM 685 C CA . PHE A 1 93 ? 6.218 2.554 7.010 1.00 93.88 93 PHE A CA 1
ATOM 686 C C . PHE A 1 93 ? 5.569 2.945 8.325 1.00 93.88 93 PHE A C 1
ATOM 688 O O . PHE A 1 93 ? 4.749 2.203 8.863 1.00 93.88 93 PHE A O 1
ATOM 695 N N . ASP A 1 94 ? 5.923 4.114 8.843 1.00 93.69 94 ASP A N 1
ATOM 696 C CA . ASP A 1 94 ? 5.198 4.675 9.972 1.00 93.69 94 ASP A CA 1
ATOM 697 C C . ASP A 1 94 ? 3.795 5.062 9.500 1.00 93.69 94 ASP A C 1
ATOM 699 O O . ASP A 1 94 ? 3.636 5.684 8.448 1.00 93.69 94 ASP A O 1
ATOM 703 N N . LEU A 1 95 ? 2.785 4.657 10.265 1.00 92.94 95 LEU A N 1
ATOM 704 C CA . LEU A 1 95 ? 1.392 4.983 10.010 1.00 92.94 95 LEU A CA 1
ATOM 705 C C . LEU A 1 95 ? 0.936 5.998 11.061 1.00 92.94 95 LEU A C 1
ATOM 707 O O . LEU A 1 95 ? 1.198 5.816 12.248 1.00 92.94 95 LEU A O 1
ATOM 711 N N . ASP A 1 96 ? 0.260 7.066 10.644 1.00 90.44 96 ASP A N 1
ATOM 712 C CA . ASP A 1 96 ? -0.249 8.079 11.569 1.00 90.44 96 ASP A CA 1
ATOM 713 C C . ASP A 1 96 ? -1.771 8.172 11.458 1.00 90.44 96 ASP A C 1
ATOM 715 O O . ASP A 1 96 ? -2.322 8.536 10.421 1.00 90.44 96 ASP A O 1
ATOM 719 N N . ALA A 1 97 ? -2.456 7.852 12.557 1.00 91.19 97 ALA A N 1
ATOM 720 C CA . ALA A 1 97 ? -3.913 7.872 12.607 1.00 91.19 97 ALA A CA 1
ATOM 721 C C . ALA A 1 97 ? -4.518 9.265 12.405 1.00 91.19 97 ALA A C 1
ATOM 723 O O . ALA A 1 97 ? -5.696 9.379 12.064 1.00 91.19 97 ALA A O 1
ATOM 724 N N . THR A 1 98 ? -3.728 10.329 12.558 1.00 89.00 98 THR A N 1
ATOM 725 C CA . THR A 1 98 ? -4.178 11.694 12.263 1.00 89.00 98 THR A CA 1
ATOM 726 C C . THR A 1 98 ? -4.513 11.896 10.785 1.00 89.00 98 THR A C 1
ATOM 728 O O . THR A 1 98 ? -5.321 12.771 10.474 1.00 89.00 98 THR A O 1
ATOM 731 N N . TRP A 1 99 ? -3.980 11.067 9.877 1.00 87.94 99 TRP A N 1
ATOM 732 C CA . TRP A 1 99 ? -4.270 11.147 8.441 1.00 87.94 99 TRP A CA 1
ATOM 733 C C . TRP A 1 99 ? -5.734 10.839 8.097 1.00 87.94 99 TRP A C 1
ATOM 735 O O . TRP A 1 99 ? -6.233 11.314 7.081 1.00 87.94 99 TRP A O 1
ATOM 745 N N . TRP A 1 100 ? -6.434 10.098 8.960 1.00 86.19 100 TRP A N 1
ATOM 746 C CA . TRP A 1 100 ? -7.867 9.796 8.848 1.00 86.19 100 TRP A CA 1
ATOM 747 C C . TRP A 1 100 ? -8.640 10.189 10.121 1.00 86.19 100 TRP A C 1
ATOM 749 O O . TRP A 1 100 ? -9.644 9.583 10.476 1.00 86.19 100 TRP A O 1
ATOM 759 N N . GLY A 1 101 ? -8.181 11.211 10.850 1.00 83.19 101 GLY A N 1
ATOM 760 C CA . GLY A 1 101 ? -8.965 11.810 11.940 1.00 83.19 101 GLY A CA 1
ATOM 761 C C . GLY A 1 101 ? -8.978 11.061 13.281 1.00 83.19 101 GLY A C 1
ATOM 762 O O . GLY A 1 101 ? -9.855 11.326 14.099 1.00 83.19 101 GLY A O 1
ATOM 763 N N . GLU A 1 102 ? -8.007 10.180 13.543 1.00 81.69 102 GLU A N 1
ATOM 764 C CA . GLU A 1 102 ? -7.824 9.457 14.818 1.00 81.69 102 GLU A CA 1
ATOM 765 C C . GLU A 1 102 ? -8.994 8.545 15.242 1.00 81.69 102 GLU A C 1
ATOM 767 O O . GLU A 1 102 ? -9.149 8.228 16.429 1.00 81.69 102 GLU A O 1
ATOM 772 N N . GLU A 1 103 ? -9.811 8.085 14.293 1.00 81.06 103 GLU A N 1
ATOM 773 C CA . GLU A 1 103 ? -10.877 7.127 14.589 1.00 81.06 103 GLU A CA 1
ATOM 774 C C . GLU A 1 103 ? -10.321 5.810 15.164 1.00 81.06 103 GLU A C 1
ATOM 776 O O . GLU A 1 103 ? -9.174 5.418 14.921 1.00 81.06 103 GLU A O 1
ATOM 781 N N . GLN A 1 104 ? -11.132 5.119 15.977 1.00 86.56 104 GLN A N 1
ATOM 782 C CA . GLN A 1 104 ? -10.712 3.858 16.605 1.00 86.56 104 GLN A CA 1
ATOM 783 C C . GLN A 1 104 ? -10.446 2.760 15.576 1.00 86.56 104 GLN A C 1
ATOM 785 O O . GLN A 1 104 ? -9.594 1.902 15.812 1.00 86.56 104 GLN A O 1
ATOM 790 N N . GLU A 1 105 ? -11.175 2.791 14.465 1.00 91.88 105 GLU A N 1
ATOM 791 C CA . GLU A 1 105 ? -11.123 1.807 13.400 1.00 91.88 105 GLU A CA 1
ATOM 792 C C . GLU A 1 105 ? -11.369 2.502 12.059 1.00 91.88 105 GLU A C 1
ATOM 794 O O . GLU A 1 105 ? -12.282 3.315 11.967 1.00 91.88 105 GLU A O 1
ATOM 799 N N . GLN A 1 106 ? -10.557 2.203 11.045 1.00 93.88 106 GLN A N 1
ATOM 800 C CA . GLN A 1 106 ? -10.701 2.744 9.693 1.00 93.88 106 GLN A CA 1
ATOM 801 C C . GLN A 1 106 ? -10.275 1.697 8.660 1.00 93.88 106 GLN A C 1
ATOM 803 O O . GLN A 1 106 ? -9.226 1.063 8.805 1.00 93.88 106 GLN A O 1
ATOM 808 N N . GLU A 1 107 ? -11.063 1.536 7.597 1.00 95.31 107 GLU A N 1
ATOM 809 C CA . GLU A 1 107 ? -10.651 0.770 6.419 1.00 95.31 107 GLU A CA 1
ATOM 810 C C . GLU A 1 107 ? -9.681 1.598 5.574 1.00 95.31 107 GLU A C 1
ATOM 812 O O . GLU A 1 107 ? -9.928 2.766 5.275 1.00 95.31 107 GLU A O 1
ATOM 817 N N . LEU A 1 108 ? -8.565 0.989 5.196 1.00 95.56 108 LEU A N 1
ATOM 818 C CA . LEU A 1 108 ? -7.512 1.588 4.395 1.00 95.56 108 LEU A CA 1
ATOM 819 C C . LEU A 1 108 ? -7.261 0.733 3.157 1.00 95.56 108 LEU A C 1
ATOM 821 O O . LEU A 1 108 ? -7.368 -0.493 3.204 1.00 95.56 108 LEU A O 1
ATOM 825 N N . GLN A 1 109 ? -6.880 1.372 2.057 1.00 96.56 109 GLN A N 1
ATOM 826 C CA . GLN A 1 109 ? -6.534 0.700 0.810 1.00 96.56 109 GLN A CA 1
ATOM 827 C C . GLN A 1 109 ? -5.216 1.236 0.260 1.00 96.56 109 GLN A C 1
ATOM 829 O O . GLN A 1 109 ? -4.974 2.441 0.259 1.00 96.56 109 GLN A O 1
ATOM 834 N N . LEU A 1 110 ? -4.364 0.339 -0.234 1.00 95.38 110 LEU A N 1
ATOM 835 C CA . LEU A 1 110 ? -3.114 0.719 -0.893 1.00 95.38 110 LEU A CA 1
ATOM 836 C C . LEU A 1 110 ? -3.264 0.767 -2.410 1.00 95.38 110 LEU A C 1
ATOM 838 O O . LEU A 1 110 ? -3.987 -0.033 -2.997 1.00 95.38 110 LEU A O 1
ATOM 842 N N . ASN A 1 111 ? -2.498 1.640 -3.053 1.00 95.38 111 ASN A N 1
ATOM 843 C CA . ASN A 1 111 ? -2.251 1.582 -4.487 1.00 95.38 111 ASN A CA 1
ATOM 844 C C . ASN A 1 111 ? -0.772 1.867 -4.768 1.00 95.38 111 ASN A C 1
ATOM 846 O O . ASN A 1 111 ? -0.248 2.874 -4.299 1.00 95.38 111 ASN A O 1
ATOM 850 N N . ILE A 1 112 ? -0.089 0.978 -5.490 1.00 95.06 112 ILE A N 1
ATOM 851 C CA . ILE A 1 112 ? 1.330 1.138 -5.835 1.00 95.06 112 ILE A CA 1
ATOM 852 C C . ILE A 1 112 ? 1.452 1.350 -7.339 1.00 95.06 112 ILE A C 1
ATOM 854 O O . ILE A 1 112 ? 1.001 0.521 -8.131 1.00 95.06 112 ILE A O 1
ATOM 858 N N . VAL A 1 113 ? 2.115 2.436 -7.726 1.00 95.19 113 VAL A N 1
ATOM 859 C CA . VAL A 1 113 ? 2.307 2.835 -9.127 1.00 95.19 113 VAL A CA 1
ATOM 860 C C . VAL A 1 113 ? 3.769 3.180 -9.393 1.00 95.19 113 VAL A C 1
ATOM 862 O O . VAL A 1 113 ? 4.561 3.341 -8.463 1.00 95.19 113 VAL A O 1
ATOM 865 N N . ALA A 1 114 ? 4.160 3.267 -10.666 1.00 95.31 114 ALA A N 1
ATOM 866 C CA . ALA A 1 114 ? 5.498 3.741 -11.007 1.00 95.31 114 ALA A CA 1
ATOM 867 C C . ALA A 1 114 ? 5.675 5.199 -10.556 1.00 95.31 114 ALA A C 1
ATOM 869 O O . ALA A 1 114 ? 4.743 5.996 -10.657 1.00 95.31 114 ALA A O 1
ATOM 870 N N . HIS A 1 115 ? 6.869 5.553 -10.077 1.00 95.88 115 HIS A N 1
ATOM 871 C CA . HIS A 1 115 ? 7.124 6.905 -9.586 1.00 95.88 115 HIS A CA 1
ATOM 872 C C . HIS A 1 115 ? 6.805 7.974 -10.645 1.00 95.88 115 HIS A C 1
ATOM 874 O O . HIS A 1 115 ? 7.271 7.889 -11.786 1.00 95.88 115 HIS A O 1
ATOM 880 N N . GLY A 1 116 ? 6.019 8.983 -10.259 1.00 92.38 116 GLY A N 1
ATOM 881 C CA . GLY A 1 116 ? 5.598 10.081 -11.133 1.00 92.38 116 GLY A CA 1
ATOM 882 C C . GLY A 1 116 ? 4.448 9.747 -12.092 1.00 92.38 116 GLY A C 1
ATOM 883 O O . GLY A 1 116 ? 4.055 10.613 -12.877 1.00 92.38 116 GLY A O 1
ATOM 884 N N . GLN A 1 117 ? 3.894 8.532 -12.037 1.00 92.75 117 GLN A N 1
ATOM 885 C CA . GLN A 1 117 ? 2.701 8.145 -12.790 1.00 92.75 117 GLN A CA 1
ATOM 886 C C . GLN A 1 117 ? 1.429 8.445 -11.976 1.00 92.75 117 GLN A C 1
ATOM 888 O O . GLN A 1 117 ? 1.336 8.031 -10.821 1.00 92.75 117 GLN A O 1
ATOM 893 N N . PRO A 1 118 ? 0.413 9.112 -12.552 1.00 90.75 118 PRO A N 1
ATOM 894 C CA . PRO A 1 118 ? -0.877 9.277 -11.890 1.00 90.75 118 PRO A CA 1
ATOM 895 C C . PRO A 1 118 ? -1.554 7.930 -11.611 1.00 90.75 118 PRO A C 1
ATOM 897 O O . PRO A 1 118 ? -1.564 7.046 -12.469 1.00 90.75 118 PRO A O 1
ATOM 900 N N . VAL A 1 119 ? -2.224 7.802 -10.461 1.00 91.06 119 VAL A N 1
ATOM 901 C CA . VAL A 1 119 ? -2.983 6.586 -10.104 1.00 91.06 119 VAL A CA 1
ATOM 902 C C . VAL A 1 119 ? -4.034 6.233 -11.161 1.00 91.06 119 VAL A C 1
ATOM 904 O O . VAL A 1 119 ? -4.208 5.063 -11.488 1.00 91.06 119 VAL A O 1
ATOM 907 N N . SER A 1 120 ? -4.676 7.238 -11.764 1.00 89.31 120 SER A N 1
ATOM 908 C CA . SER A 1 120 ? -5.669 7.058 -12.832 1.00 89.31 120 SER A CA 1
ATOM 909 C C . SER A 1 120 ? -5.098 6.509 -14.144 1.00 89.31 120 SER A C 1
ATOM 911 O O . SER A 1 120 ? -5.860 6.074 -15.003 1.00 89.31 120 SER A O 1
ATOM 913 N N . GLU A 1 121 ? -3.779 6.574 -14.330 1.00 90.88 121 GLU A N 1
ATOM 914 C CA . GLU A 1 121 ? -3.079 6.059 -15.512 1.00 90.88 121 GLU A CA 1
ATOM 915 C C . GLU A 1 121 ? -2.397 4.712 -15.241 1.00 90.88 121 GLU A C 1
ATOM 917 O O . GLU A 1 121 ? -1.755 4.162 -16.137 1.00 90.88 121 GLU A O 1
ATOM 922 N N . SER A 1 122 ? -2.498 4.181 -14.019 1.00 90.44 122 SER A N 1
ATOM 923 C CA . SER A 1 122 ? -1.913 2.892 -13.664 1.00 90.44 122 SER A CA 1
ATOM 924 C C . SER A 1 122 ? -2.705 1.734 -14.272 1.00 90.44 122 SER A C 1
ATOM 926 O O . SER A 1 122 ? -3.924 1.657 -14.147 1.00 90.44 122 SER A O 1
ATOM 928 N N . GLU A 1 123 ? -1.997 0.793 -14.897 1.00 89.62 123 GLU A N 1
ATOM 929 C CA . GLU A 1 123 ? -2.561 -0.484 -15.362 1.00 89.62 123 GLU A CA 1
ATOM 930 C C . GLU A 1 123 ? -2.568 -1.558 -14.256 1.00 89.62 123 GLU A C 1
ATOM 932 O O . GLU A 1 123 ? -3.083 -2.662 -14.451 1.00 89.62 123 GLU A O 1
ATOM 937 N N . LEU A 1 124 ? -1.968 -1.258 -13.099 1.00 91.62 124 LEU A N 1
ATOM 938 C CA . LEU A 1 124 ? -1.922 -2.159 -11.954 1.00 91.62 124 LEU A CA 1
ATOM 939 C C . LEU A 1 124 ? -3.231 -2.076 -11.159 1.00 91.62 124 LEU A C 1
ATOM 941 O O . LEU A 1 124 ? -3.805 -0.993 -11.026 1.00 91.62 124 LEU A O 1
ATOM 945 N N . PRO A 1 125 ? -3.720 -3.203 -10.612 1.00 92.06 125 PRO A N 1
ATOM 946 C CA . PRO A 1 125 ? -4.943 -3.194 -9.828 1.00 92.06 125 PRO A CA 1
ATOM 947 C C . PRO A 1 125 ? -4.752 -2.422 -8.518 1.00 92.06 125 PRO A C 1
ATOM 949 O O . PRO A 1 125 ? -3.655 -2.371 -7.948 1.00 92.06 125 PRO A O 1
ATOM 952 N N . ALA A 1 126 ? -5.862 -1.893 -8.005 1.00 92.12 126 ALA A N 1
ATOM 953 C CA . ALA A 1 126 ? -5.918 -1.400 -6.640 1.00 92.12 126 ALA A CA 1
ATOM 954 C C . ALA A 1 126 ? -5.550 -2.520 -5.655 1.00 92.12 126 ALA A C 1
ATOM 956 O O . ALA A 1 126 ? -5.788 -3.709 -5.900 1.00 92.12 126 ALA A O 1
ATOM 957 N N . GLY A 1 127 ? -4.926 -2.126 -4.556 1.00 93.56 127 GLY A N 1
ATOM 958 C CA . GLY A 1 127 ? -4.444 -3.035 -3.539 1.00 93.56 127 GLY A CA 1
ATOM 959 C C . GLY A 1 127 ? -5.519 -3.526 -2.581 1.00 93.56 127 GLY A C 1
ATOM 960 O O . GLY A 1 127 ? -6.705 -3.206 -2.713 1.00 93.56 127 GLY A O 1
ATOM 961 N N . PRO A 1 128 ? -5.091 -4.347 -1.611 1.00 95.38 128 PRO A N 1
ATOM 962 C CA . PRO A 1 128 ? -5.973 -4.909 -0.608 1.00 95.38 128 PRO A CA 1
ATOM 963 C C . PRO A 1 128 ? -6.548 -3.810 0.283 1.00 95.38 128 PRO A C 1
ATOM 965 O O . PRO A 1 128 ? -5.866 -2.838 0.612 1.00 95.38 128 PRO A O 1
ATOM 968 N N . VAL A 1 129 ? -7.794 -4.023 0.702 1.00 96.12 129 VAL A N 1
ATOM 969 C CA . VAL A 1 129 ? -8.430 -3.262 1.776 1.00 96.12 129 VAL A CA 1
ATOM 970 C C . VAL A 1 129 ? -8.127 -3.962 3.098 1.00 96.12 129 VAL A C 1
ATOM 972 O O . VAL A 1 129 ? -8.315 -5.176 3.207 1.00 96.12 129 VAL A O 1
ATOM 975 N N . PHE A 1 130 ? -7.635 -3.224 4.083 1.00 96.69 130 PHE A N 1
ATOM 976 C CA . PHE A 1 130 ? -7.278 -3.713 5.417 1.00 96.69 130 PHE A CA 1
ATOM 977 C C . PHE A 1 130 ? -7.757 -2.723 6.479 1.00 96.69 130 PHE A C 1
ATOM 979 O O . PHE A 1 130 ? -8.045 -1.567 6.184 1.00 96.69 130 PHE A O 1
ATOM 986 N N . THR A 1 131 ? -7.841 -3.169 7.725 1.00 96.31 131 THR A N 1
ATOM 987 C CA . THR A 1 131 ? -8.406 -2.381 8.821 1.00 96.31 131 THR A CA 1
ATOM 988 C C . THR A 1 131 ? -7.299 -1.875 9.735 1.00 96.31 131 THR A C 1
ATOM 990 O O . THR A 1 131 ? -6.583 -2.653 10.365 1.00 96.31 131 THR A O 1
ATOM 993 N N . ALA A 1 132 ? -7.176 -0.561 9.861 1.00 95.00 132 ALA A N 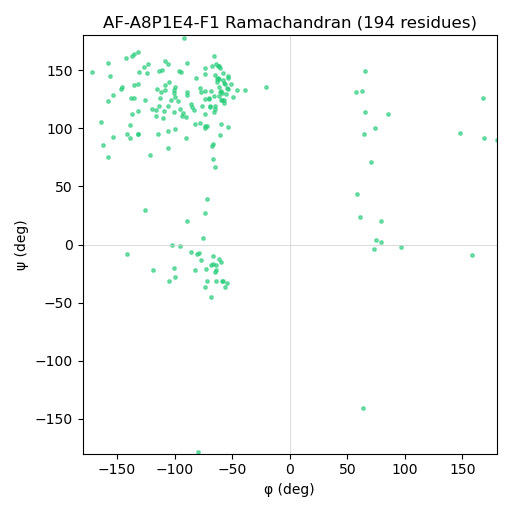1
ATOM 994 C CA . ALA A 1 132 ? -6.391 0.077 10.906 1.00 95.00 132 ALA A CA 1
ATOM 995 C C . ALA A 1 132 ? -7.233 0.174 12.179 1.00 95.00 132 ALA A C 1
ATOM 997 O O . ALA A 1 132 ? -8.230 0.889 12.195 1.00 95.00 132 ALA A O 1
ATOM 998 N N . ARG A 1 133 ? -6.829 -0.511 13.255 1.00 94.88 133 ARG A N 1
ATOM 999 C CA . ARG A 1 133 ? -7.527 -0.474 14.546 1.00 94.88 133 ARG A CA 1
ATOM 1000 C C . ARG A 1 133 ? -6.590 -0.092 15.681 1.00 94.88 133 ARG A C 1
ATOM 1002 O O . ARG A 1 133 ? -5.575 -0.743 15.931 1.00 94.88 133 ARG A O 1
ATOM 1009 N N . MET A 1 134 ? -6.952 0.957 16.407 1.00 89.50 134 MET A N 1
ATOM 1010 C CA . MET A 1 134 ? -6.193 1.430 17.558 1.00 89.50 134 MET A CA 1
ATOM 1011 C C . MET A 1 134 ? -6.293 0.423 18.706 1.00 89.50 134 MET A C 1
ATOM 1013 O O . MET A 1 134 ? -7.374 0.172 19.237 1.00 89.50 134 MET A O 1
ATOM 1017 N N . ALA A 1 135 ? -5.156 -0.137 19.127 1.00 81.19 135 ALA A N 1
ATOM 1018 C CA . ALA A 1 135 ? -5.126 -0.999 20.302 1.00 81.19 135 ALA A CA 1
ATOM 1019 C C . ALA A 1 135 ? -5.548 -0.216 21.567 1.00 81.19 135 ALA A C 1
ATOM 1021 O O . ALA A 1 135 ? -5.173 0.958 21.721 1.00 81.19 135 ALA A O 1
ATOM 1022 N N . PRO A 1 136 ? -6.282 -0.843 22.508 1.00 74.88 136 PRO A N 1
ATOM 1023 C CA . PRO A 1 136 ? -6.584 -0.234 23.795 1.00 74.88 136 PRO A CA 1
ATOM 1024 C C . PRO A 1 136 ? -5.294 0.201 24.494 1.00 74.88 136 PRO A C 1
ATOM 1026 O O . PRO A 1 136 ? -4.317 -0.548 24.554 1.00 74.88 136 PRO A O 1
ATOM 1029 N N . ARG A 1 137 ? -5.278 1.415 25.057 1.00 63.69 137 ARG A N 1
ATOM 1030 C CA . ARG A 1 137 ? -4.141 1.909 25.847 1.00 63.69 137 ARG A CA 1
ATOM 1031 C C . ARG A 1 137 ? -4.044 1.095 27.149 1.00 63.69 137 ARG A C 1
ATOM 1033 O O . ARG A 1 137 ? -4.595 1.512 28.161 1.00 63.69 137 ARG A O 1
ATOM 1040 N N . GLY A 1 138 ? -3.384 -0.064 27.128 1.00 58.53 138 GLY A N 1
ATOM 1041 C CA . GLY A 1 138 ? -3.179 -0.878 28.336 1.00 58.53 138 GLY A CA 1
ATOM 1042 C C . GLY A 1 138 ? -2.885 -2.371 28.157 1.00 58.53 138 GLY A C 1
ATOM 1043 O O . GLY A 1 138 ? -2.525 -3.007 29.143 1.00 58.53 138 GLY A O 1
ATOM 1044 N N . GLY A 1 139 ? -2.996 -2.940 26.955 1.00 47.91 139 GLY A N 1
ATOM 1045 C CA . GLY A 1 139 ? -2.615 -4.334 26.695 1.00 47.91 139 GLY A CA 1
ATOM 1046 C C . GLY A 1 139 ? -1.248 -4.404 26.029 1.00 47.91 139 GLY A C 1
ATOM 1047 O O . GLY A 1 139 ? -0.994 -3.648 25.097 1.00 47.91 139 GLY A O 1
ATOM 1048 N N . LYS A 1 140 ? -0.362 -5.279 26.515 1.00 47.72 140 LYS A N 1
ATOM 1049 C CA . LYS A 1 140 ? 0.853 -5.662 25.784 1.00 47.72 140 LYS A CA 1
ATOM 1050 C C . LYS A 1 140 ? 0.446 -6.127 24.387 1.00 47.72 140 LYS A C 1
ATOM 1052 O O . LYS A 1 140 ? -0.609 -6.733 24.247 1.00 47.72 140 LYS A O 1
ATOM 1057 N N . ASP A 1 141 ? 1.267 -5.818 23.393 1.00 52.88 141 ASP A N 1
ATOM 1058 C CA . ASP A 1 141 ? 1.082 -6.267 22.018 1.00 52.88 141 ASP A CA 1
ATOM 1059 C C . ASP A 1 141 ? 0.932 -7.800 21.989 1.00 52.88 141 ASP A C 1
ATOM 1061 O O . ASP A 1 141 ? 1.911 -8.532 22.131 1.00 52.88 141 ASP A O 1
ATOM 1065 N N . GLU A 1 142 ? -0.300 -8.289 21.862 1.00 52.31 142 GLU A N 1
ATOM 1066 C CA . GLU A 1 142 ? -0.600 -9.700 21.636 1.00 52.31 142 GLU A CA 1
ATOM 1067 C C . GLU A 1 142 ? -1.028 -9.857 20.183 1.00 52.31 142 GLU A C 1
ATOM 1069 O O . GLU A 1 142 ? -2.207 -9.857 19.844 1.00 52.31 142 GLU A O 1
ATOM 1074 N N . ASP A 1 143 ? -0.026 -9.965 19.315 1.00 55.47 143 ASP A N 1
ATOM 1075 C CA . ASP A 1 143 ? -0.178 -10.654 18.043 1.00 55.47 143 ASP A CA 1
ATOM 1076 C C . ASP A 1 143 ? 0.548 -11.995 18.167 1.00 55.47 143 ASP A C 1
ATOM 1078 O O . ASP A 1 143 ? 1.777 -12.055 18.100 1.00 55.47 143 ASP A O 1
ATOM 1082 N N . SER A 1 144 ? -0.204 -13.060 18.456 1.00 52.00 144 SER A N 1
ATOM 1083 C CA . SER A 1 144 ? -0.095 -14.350 17.758 1.00 52.00 144 SER A CA 1
ATOM 1084 C C . SER A 1 144 ? -0.845 -15.480 18.467 1.00 52.00 144 SER A C 1
ATOM 1086 O O . SER A 1 144 ? -0.532 -15.855 19.592 1.00 52.00 144 SER A O 1
ATOM 1088 N N . ALA A 1 145 ? -1.704 -16.118 17.670 1.00 46.81 145 ALA A N 1
ATOM 1089 C CA . ALA A 1 145 ? -2.103 -17.523 17.724 1.00 46.81 145 ALA A CA 1
ATOM 1090 C C . ALA A 1 145 ? -3.060 -17.952 18.847 1.00 46.81 145 ALA A C 1
ATOM 1092 O O . ALA A 1 145 ? -2.675 -18.270 19.969 1.00 46.81 145 ALA A O 1
ATOM 1093 N N . GLY A 1 146 ? -4.330 -18.063 18.455 1.00 50.62 146 GLY A N 1
ATOM 1094 C CA . GLY A 1 146 ? -5.381 -18.656 19.258 1.00 50.62 146 GLY A CA 1
ATOM 1095 C C . GLY A 1 146 ? -5.148 -20.122 19.608 1.00 50.62 146 GLY A C 1
ATOM 1096 O O . GLY A 1 146 ? -4.513 -20.881 18.870 1.00 50.62 146 GLY A O 1
ATOM 1097 N N . LYS A 1 147 ? -5.755 -20.505 20.729 1.00 43.94 147 LYS A N 1
ATOM 1098 C CA . LYS A 1 147 ? -6.352 -21.817 20.949 1.00 43.94 147 LYS A CA 1
ATOM 1099 C C . LYS A 1 147 ? -7.305 -21.694 22.142 1.00 43.94 147 LYS A C 1
ATOM 1101 O O . LYS A 1 147 ? -6.904 -21.934 23.275 1.00 43.94 147 LYS A O 1
ATOM 1106 N N . ASP A 1 148 ? -8.539 -21.278 21.877 1.00 44.12 148 ASP A N 1
ATOM 1107 C CA . ASP A 1 148 ? -9.621 -21.411 22.850 1.00 44.12 148 ASP A CA 1
ATOM 1108 C C . ASP A 1 148 ? -10.003 -22.896 22.885 1.00 44.12 148 ASP A C 1
ATOM 1110 O O . ASP A 1 148 ? -10.611 -23.425 21.953 1.00 44.12 148 ASP A O 1
ATOM 1114 N N . GLU A 1 149 ? -9.535 -23.606 23.911 1.00 51.47 149 GLU A N 1
ATOM 1115 C CA . GLU A 1 149 ? -10.168 -24.849 24.340 1.00 51.47 149 GLU A CA 1
ATOM 1116 C C . GLU A 1 149 ? -11.159 -24.478 25.444 1.00 51.47 149 GLU A C 1
ATOM 1118 O O . GLU A 1 149 ? -10.763 -24.050 26.528 1.00 51.47 149 GLU A O 1
ATOM 1123 N N . ASP A 1 150 ? -12.443 -24.610 25.102 1.00 55.28 150 ASP A N 1
ATOM 1124 C CA . ASP A 1 150 ? -13.585 -24.611 26.011 1.00 55.28 150 ASP A CA 1
ATOM 1125 C C . ASP A 1 150 ? -13.324 -25.515 27.221 1.00 55.28 150 ASP A C 1
ATOM 1127 O O . ASP A 1 150 ? -12.918 -26.675 27.090 1.00 55.28 150 ASP A O 1
ATOM 1131 N N . GLY A 1 151 ? -13.615 -24.979 28.400 1.00 49.34 151 GLY A N 1
ATOM 1132 C CA . GLY A 1 151 ? -13.575 -25.687 29.669 1.00 49.34 151 GLY A CA 1
ATOM 1133 C C . GLY A 1 151 ? -14.456 -24.972 30.679 1.00 49.34 151 GLY A C 1
ATOM 1134 O O . GLY A 1 151 ? -13.946 -24.251 31.531 1.00 49.34 151 GLY A O 1
ATOM 1135 N N . ASP A 1 152 ? -15.765 -25.151 30.501 1.00 55.19 152 ASP A N 1
ATOM 1136 C CA . ASP A 1 152 ? -16.811 -25.000 31.516 1.00 55.19 152 ASP A CA 1
ATOM 1137 C C . ASP A 1 152 ? -16.348 -25.529 32.882 1.00 55.19 152 ASP A C 1
ATOM 1139 O O . ASP A 1 152 ? -15.844 -26.649 32.968 1.00 55.19 152 ASP A O 1
ATOM 1143 N N . ASP A 1 153 ? -16.571 -24.746 33.934 1.00 52.91 153 ASP A N 1
ATOM 1144 C CA . ASP A 1 153 ? -17.177 -25.252 35.168 1.00 52.91 153 ASP A CA 1
ATOM 1145 C C . ASP A 1 153 ? -17.660 -24.052 35.999 1.00 52.91 153 ASP A C 1
ATOM 1147 O O . ASP A 1 153 ? -16.885 -23.287 36.584 1.00 52.91 153 ASP A O 1
ATOM 1151 N N . GLU A 1 154 ? -18.980 -23.877 35.982 1.00 52.88 154 GLU A N 1
ATOM 1152 C CA . GLU A 1 154 ? -19.748 -23.188 37.013 1.00 52.88 154 GLU A CA 1
ATOM 1153 C C . GLU A 1 154 ?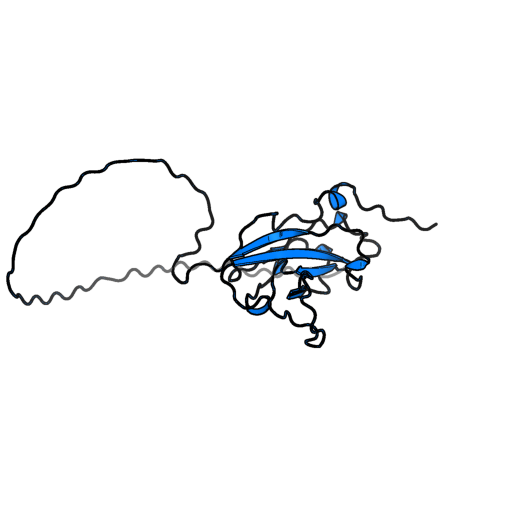 -19.504 -23.883 38.359 1.00 52.88 154 GLU A C 1
ATOM 1155 O O . GLU A 1 154 ? -19.475 -25.103 38.386 1.00 52.88 154 GLU A O 1
ATOM 1160 N N . GLU A 1 155 ? -19.397 -23.137 39.463 1.00 50.22 155 GLU A N 1
ATOM 1161 C CA . GLU A 1 155 ? -20.218 -23.387 40.658 1.00 50.22 155 GLU A CA 1
ATOM 1162 C C . GLU A 1 155 ? -20.369 -22.075 41.447 1.00 50.22 155 GLU A C 1
ATOM 1164 O O . GLU A 1 155 ? -19.409 -21.346 41.721 1.00 50.22 155 GLU A O 1
ATOM 1169 N N . GLU A 1 156 ? -21.628 -21.772 41.742 1.00 51.91 156 GLU A N 1
ATOM 1170 C CA . GLU A 1 156 ? -22.106 -20.749 42.663 1.00 51.91 156 GLU A CA 1
ATOM 1171 C C . GLU A 1 156 ? -21.865 -21.211 44.109 1.00 51.91 156 GLU A C 1
ATOM 1173 O O . GLU A 1 156 ? -21.873 -22.408 44.368 1.00 51.91 156 GLU A O 1
ATOM 1178 N N . ASP A 1 157 ? -21.683 -20.281 45.053 1.00 43.34 157 ASP A N 1
ATOM 1179 C CA . ASP A 1 157 ? -22.374 -20.348 46.350 1.00 43.34 157 ASP A CA 1
ATOM 1180 C C . ASP A 1 157 ? -22.160 -19.072 47.186 1.00 43.34 157 ASP A C 1
ATOM 1182 O O . ASP A 1 157 ? -21.152 -18.366 47.087 1.00 43.34 157 ASP A O 1
ATOM 1186 N N . GLU A 1 158 ? -23.192 -18.774 47.973 1.00 48.81 158 GLU A N 1
ATOM 1187 C CA . GLU A 1 158 ? -23.569 -17.487 48.555 1.00 48.81 158 GLU A CA 1
ATOM 1188 C C . GLU A 1 158 ? -23.011 -17.183 49.975 1.00 48.81 158 GLU A C 1
ATOM 1190 O O . GLU A 1 158 ? -22.401 -18.015 50.642 1.00 48.81 158 GLU A O 1
ATOM 1195 N N . GLU A 1 159 ? -23.364 -15.969 50.427 1.00 45.88 159 GLU A N 1
ATOM 1196 C CA . GLU A 1 159 ? -23.642 -15.492 51.801 1.00 45.88 159 GLU A CA 1
ATOM 1197 C C . GLU A 1 159 ? -22.519 -15.005 52.759 1.00 45.88 159 GLU A C 1
ATOM 1199 O O . GLU A 1 159 ? -21.706 -15.746 53.304 1.00 45.88 159 GLU A O 1
ATOM 1204 N N . ASP A 1 160 ? -22.603 -13.687 53.010 1.00 44.56 160 ASP A N 1
ATOM 1205 C CA . ASP A 1 160 ? -22.758 -12.974 54.291 1.00 44.56 160 ASP A CA 1
ATOM 1206 C C . ASP A 1 160 ? -21.765 -13.130 55.464 1.00 44.56 160 ASP A C 1
ATOM 1208 O O . ASP A 1 160 ? -21.537 -14.203 56.013 1.00 44.56 160 ASP A O 1
ATOM 1212 N N . GLY A 1 161 ? -21.333 -11.974 56.006 1.00 37.12 161 GLY A N 1
ATOM 1213 C CA . GLY A 1 161 ? -21.037 -11.857 57.443 1.00 37.12 161 GLY A CA 1
ATOM 1214 C C . GLY A 1 161 ? -19.928 -10.895 57.895 1.00 37.12 161 GLY A C 1
ATOM 1215 O O . GLY A 1 161 ? -18.776 -11.285 58.012 1.00 37.12 161 GLY A O 1
ATOM 1216 N N . GLU A 1 162 ? -20.353 -9.688 58.283 1.00 39.91 162 GLU A N 1
ATOM 1217 C CA . GLU A 1 162 ? -19.969 -8.932 59.498 1.00 39.91 162 GLU A CA 1
ATOM 1218 C C . GLU A 1 162 ? -18.550 -8.380 59.795 1.00 39.91 162 GLU A C 1
ATOM 1220 O O . GLU A 1 162 ? -17.490 -8.879 59.434 1.00 39.91 162 GLU A O 1
ATOM 1225 N N . GLU A 1 163 ? -18.611 -7.264 60.533 1.00 43.81 163 GLU A N 1
ATOM 1226 C CA . GLU A 1 163 ? -17.580 -6.322 60.965 1.00 43.81 163 GLU A CA 1
ATOM 1227 C C . GLU A 1 163 ? -16.479 -6.893 61.879 1.00 43.81 163 GLU A C 1
ATOM 1229 O O . GLU A 1 163 ? -16.728 -7.729 62.747 1.00 43.81 163 GLU A O 1
ATOM 1234 N N . GLY A 1 164 ? -15.286 -6.276 61.853 1.00 37.78 164 GLY A N 1
ATOM 1235 C CA . GLY A 1 164 ? -14.375 -6.382 62.998 1.00 37.78 164 GLY A CA 1
ATOM 1236 C C . GLY A 1 164 ? -12.933 -5.897 62.833 1.00 37.78 164 GLY A C 1
ATOM 1237 O O . GLY A 1 164 ? -12.047 -6.694 62.575 1.00 37.78 164 GLY A O 1
ATOM 1238 N N . LYS A 1 165 ? -12.714 -4.621 63.176 1.00 42.28 165 LYS A N 1
ATOM 1239 C CA . LYS A 1 165 ? -11.595 -4.064 63.975 1.00 42.28 165 LYS A CA 1
ATOM 1240 C C . LYS A 1 165 ? -10.129 -4.148 63.502 1.00 42.28 165 LYS A C 1
ATOM 1242 O O . LYS A 1 165 ? -9.539 -5.183 63.226 1.00 42.28 165 LYS A O 1
ATOM 1247 N N . ASP A 1 166 ? -9.539 -2.962 63.623 1.00 48.09 166 ASP A N 1
ATOM 1248 C CA . ASP A 1 166 ? -8.139 -2.552 63.701 1.00 48.09 166 ASP A CA 1
ATOM 1249 C C . ASP A 1 166 ? -7.102 -3.603 64.128 1.00 48.09 166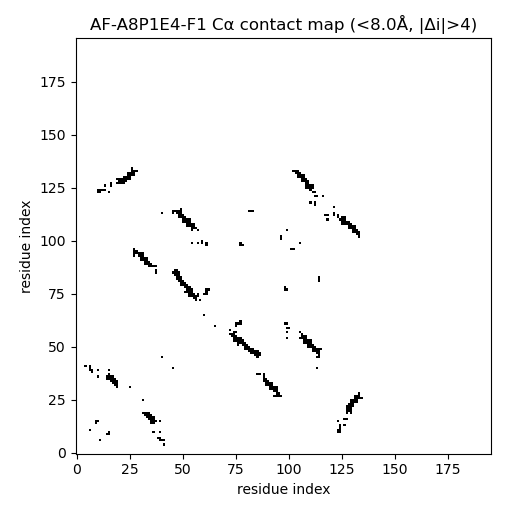 ASP A C 1
ATOM 1251 O O . ASP A 1 166 ? -7.205 -4.209 65.196 1.00 48.09 166 ASP A O 1
ATOM 1255 N N . SER A 1 167 ? -5.973 -3.639 63.409 1.00 49.19 167 SER A N 1
ATOM 1256 C CA . SER A 1 167 ? -4.648 -3.832 64.014 1.00 49.19 167 SER A CA 1
ATOM 1257 C C . SER A 1 167 ? -3.516 -3.313 63.122 1.00 49.19 167 SER A C 1
ATOM 1259 O O . SER A 1 167 ? -3.333 -3.722 61.980 1.00 49.19 167 SER A O 1
ATOM 1261 N N . LYS A 1 168 ? -2.721 -2.407 63.701 1.00 48.53 168 LYS A N 1
ATOM 1262 C CA . LYS A 1 168 ? -1.396 -1.976 63.242 1.00 48.53 168 LYS A CA 1
ATOM 1263 C C . LYS A 1 168 ? -0.474 -3.181 63.036 1.00 48.53 168 LYS A C 1
ATOM 1265 O O . LYS A 1 168 ? -0.297 -3.977 63.952 1.00 48.53 168 LYS A O 1
ATOM 1270 N N . GLY A 1 169 ? 0.227 -3.206 61.907 1.00 38.78 169 GLY A N 1
ATOM 1271 C CA . GLY A 1 169 ? 1.343 -4.116 61.671 1.00 38.78 169 GLY A CA 1
ATOM 1272 C C . GLY A 1 169 ? 2.325 -3.531 60.665 1.00 38.78 169 GLY A C 1
ATOM 1273 O O . GLY A 1 169 ? 2.161 -3.693 59.463 1.00 38.78 169 GLY A O 1
ATOM 1274 N N . SER A 1 170 ? 3.352 -2.839 61.161 1.00 46.16 170 SER A N 1
ATOM 1275 C CA . SER A 1 170 ? 4.568 -2.557 60.397 1.00 46.16 170 SER A CA 1
ATOM 1276 C C . SER A 1 170 ? 5.226 -3.871 59.982 1.00 46.16 170 SER A C 1
ATOM 1278 O O . SER A 1 170 ? 5.612 -4.653 60.849 1.00 46.16 170 SER A O 1
ATOM 1280 N N . ALA A 1 171 ? 5.461 -4.067 58.688 1.00 44.84 171 ALA A N 1
ATOM 1281 C CA . ALA A 1 171 ? 6.435 -5.037 58.207 1.00 44.84 171 ALA A CA 1
ATOM 1282 C C . ALA A 1 171 ? 7.220 -4.442 57.034 1.00 44.84 171 ALA A C 1
ATOM 1284 O O . ALA A 1 171 ? 6.758 -4.336 55.904 1.00 44.84 171 ALA A O 1
ATOM 1285 N N . VAL A 1 172 ? 8.438 -4.028 57.365 1.00 50.72 172 VAL A N 1
ATOM 1286 C CA . VAL A 1 172 ? 9.534 -3.739 56.448 1.00 50.72 172 VAL A CA 1
ATOM 1287 C C . VAL A 1 172 ? 9.944 -5.040 55.751 1.00 50.72 172 VAL A C 1
ATOM 1289 O O . VAL A 1 172 ? 10.422 -5.961 56.409 1.00 50.72 172 VAL A O 1
ATOM 1292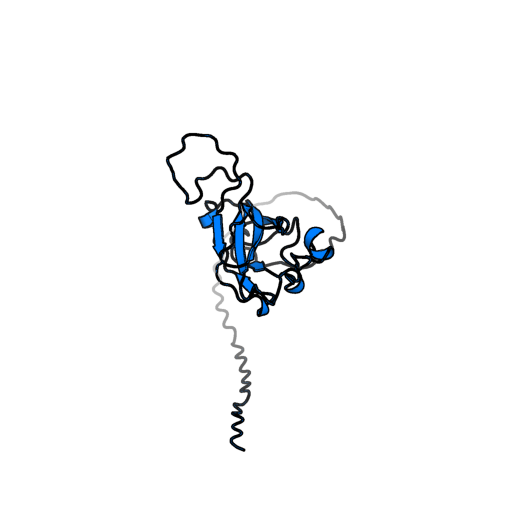 N N . SER A 1 173 ? 9.800 -5.129 54.428 1.00 49.22 173 SER A N 1
ATOM 1293 C CA . SER A 1 173 ? 10.424 -6.197 53.640 1.00 49.22 173 SER A CA 1
ATOM 1294 C C . SER A 1 173 ? 11.543 -5.615 52.774 1.00 49.22 173 SER A C 1
ATOM 1296 O O . SER A 1 173 ? 11.351 -4.856 51.828 1.00 49.22 173 SER A O 1
ATOM 1298 N N . ARG A 1 174 ? 12.772 -5.951 53.171 1.00 48.78 174 ARG A N 1
ATOM 1299 C CA . ARG A 1 174 ? 13.984 -5.838 52.360 1.00 48.78 174 ARG A CA 1
ATOM 1300 C C . ARG A 1 174 ? 14.081 -7.109 51.513 1.00 48.78 174 ARG A C 1
ATOM 1302 O O . ARG A 1 174 ? 14.234 -8.186 52.079 1.00 48.78 174 ARG A O 1
ATOM 1309 N N . GLY A 1 175 ? 14.051 -6.983 50.190 1.00 39.84 175 GLY A N 1
ATOM 1310 C CA . GLY A 1 175 ? 14.488 -8.016 49.242 1.00 39.84 175 GLY A CA 1
ATOM 1311 C C . GLY A 1 175 ? 15.410 -7.346 48.226 1.00 39.84 175 GLY A C 1
ATOM 1312 O O . GLY A 1 175 ? 14.960 -6.530 47.436 1.00 39.84 175 GLY A O 1
ATOM 1313 N N . ALA A 1 176 ? 16.726 -7.387 48.435 1.00 46.34 176 ALA A N 1
ATOM 1314 C CA . ALA A 1 176 ? 17.623 -8.423 47.914 1.00 46.34 176 ALA A CA 1
ATOM 1315 C C . ALA A 1 176 ? 17.672 -8.401 46.379 1.00 46.34 176 ALA A C 1
ATOM 1317 O O . ALA A 1 176 ? 16.824 -8.964 45.693 1.00 46.34 176 ALA A O 1
ATOM 1318 N N . GLY A 1 177 ? 18.683 -7.700 45.864 1.00 43.47 177 GLY A N 1
ATOM 1319 C CA . GLY A 1 177 ? 18.930 -7.555 44.441 1.00 43.47 177 GLY A CA 1
ATOM 1320 C C . GLY A 1 177 ? 19.269 -8.868 43.744 1.00 43.47 177 GLY A C 1
ATOM 1321 O O . GLY A 1 177 ? 19.815 -9.800 44.335 1.00 43.47 177 GLY A O 1
ATOM 1322 N N . LYS A 1 178 ? 19.006 -8.886 42.440 1.00 46.94 178 LYS A N 1
ATOM 1323 C CA . LYS A 1 178 ? 19.705 -9.740 41.486 1.00 46.94 178 LYS A CA 1
ATOM 1324 C C . LYS A 1 178 ? 20.121 -8.887 40.298 1.00 46.94 178 LYS A C 1
ATOM 1326 O O . LYS A 1 178 ? 19.357 -8.637 39.375 1.00 46.94 178 LYS A O 1
ATOM 1331 N N . THR A 1 179 ? 21.358 -8.421 40.383 1.00 41.09 179 THR A N 1
ATOM 1332 C CA . THR A 1 179 ? 22.174 -7.968 39.265 1.00 41.09 179 THR A CA 1
ATOM 1333 C C . THR A 1 179 ? 22.283 -9.117 38.264 1.00 41.0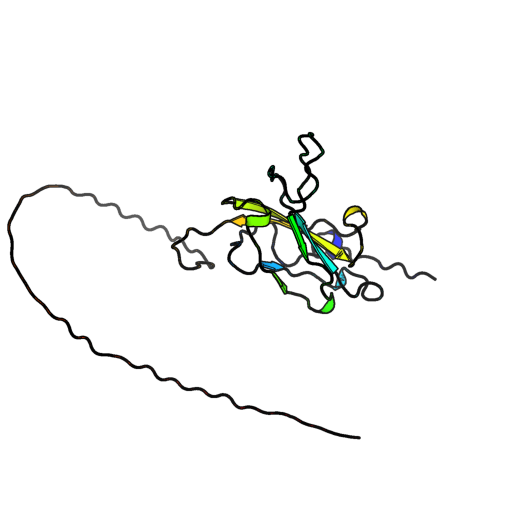9 179 THR A C 1
ATOM 1335 O O . THR A 1 179 ? 22.773 -10.187 38.622 1.00 41.09 179 THR A O 1
ATOM 1338 N N . VAL A 1 180 ? 21.856 -8.912 37.020 1.00 45.31 180 VAL A N 1
ATOM 1339 C CA . VAL A 1 180 ? 22.259 -9.771 35.901 1.00 45.31 180 VAL A CA 1
ATOM 1340 C C . VAL A 1 180 ? 23.088 -8.904 34.966 1.00 45.31 180 VAL A C 1
ATOM 1342 O O . VAL A 1 180 ? 22.566 -8.145 34.157 1.00 45.31 180 VAL A O 1
ATOM 1345 N N . LEU A 1 181 ? 24.408 -8.983 35.149 1.00 46.34 181 LEU A N 1
ATOM 1346 C CA . LEU A 1 181 ? 25.373 -8.655 34.110 1.00 46.34 181 LEU A CA 1
ATOM 1347 C C . LEU A 1 181 ? 25.351 -9.803 33.097 1.00 46.34 181 LEU A C 1
ATOM 1349 O O . LEU A 1 181 ? 25.627 -10.944 33.464 1.00 46.34 181 LEU A O 1
ATOM 1353 N N . ALA A 1 182 ? 25.121 -9.490 31.828 1.00 45.03 182 ALA A N 1
ATOM 1354 C CA . ALA A 1 182 ? 25.603 -10.307 30.725 1.00 45.03 182 ALA A CA 1
ATOM 1355 C C . ALA A 1 182 ? 26.130 -9.375 29.630 1.00 45.03 182 ALA A C 1
ATOM 1357 O O . ALA A 1 182 ? 25.407 -8.877 28.774 1.00 45.03 182 ALA A O 1
ATOM 1358 N N . THR A 1 183 ? 27.426 -9.106 29.726 1.00 46.03 183 THR A N 1
ATOM 1359 C CA . THR A 1 183 ? 28.281 -8.601 28.656 1.00 46.03 183 THR A CA 1
ATOM 1360 C C . THR A 1 183 ? 28.324 -9.596 27.499 1.00 46.03 183 THR A C 1
ATOM 1362 O O . THR A 1 183 ? 28.713 -10.744 27.706 1.00 46.03 183 THR A O 1
ATOM 1365 N N . ALA A 1 184 ? 28.054 -9.136 26.281 1.00 45.12 184 ALA A N 1
ATOM 1366 C CA . ALA A 1 184 ? 28.588 -9.746 25.069 1.00 45.12 184 ALA A CA 1
ATOM 1367 C C . ALA A 1 184 ? 28.947 -8.634 24.077 1.00 45.12 184 ALA A C 1
ATOM 1369 O O . ALA A 1 184 ? 28.108 -8.112 23.350 1.00 45.12 184 ALA A O 1
ATOM 1370 N N . ALA A 1 185 ? 30.221 -8.249 24.103 1.00 49.88 185 ALA A N 1
ATOM 1371 C CA . ALA A 1 185 ? 30.855 -7.509 23.028 1.00 49.88 185 ALA A CA 1
ATOM 1372 C C . ALA A 1 185 ? 31.008 -8.456 21.829 1.00 49.88 185 ALA A C 1
ATOM 1374 O O . ALA A 1 185 ? 31.616 -9.517 21.975 1.00 49.88 185 ALA A O 1
ATOM 1375 N N . MET A 1 186 ? 30.491 -8.084 20.657 1.00 55.34 186 MET A N 1
ATOM 1376 C CA . MET A 1 186 ? 30.882 -8.722 19.401 1.00 55.34 186 MET A CA 1
ATOM 1377 C C . MET A 1 186 ? 31.672 -7.751 18.531 1.00 55.34 186 MET A C 1
ATOM 1379 O O . MET A 1 186 ? 31.334 -6.582 18.373 1.00 55.34 186 MET A O 1
ATOM 1383 N N . LEU A 1 187 ? 32.792 -8.298 18.072 1.00 54.00 187 LEU A N 1
ATOM 1384 C CA . LEU A 1 187 ? 33.941 -7.682 17.440 1.00 54.00 187 LEU A CA 1
ATOM 1385 C C . LEU A 1 187 ? 33.631 -6.860 16.187 1.00 54.00 187 LEU A C 1
ATOM 1387 O O . LEU A 1 187 ? 32.943 -7.291 15.268 1.00 54.00 187 LEU A O 1
ATOM 1391 N N . VAL A 1 188 ? 34.312 -5.720 16.135 1.00 52.94 188 VAL A N 1
ATOM 1392 C CA . VAL A 1 188 ? 34.666 -4.963 14.937 1.00 52.94 188 VAL A CA 1
ATOM 1393 C C . VAL A 1 188 ? 35.539 -5.825 14.016 1.00 52.94 188 VAL A C 1
ATOM 1395 O O . VAL A 1 188 ? 36.561 -6.352 14.456 1.00 52.94 188 VAL A O 1
ATOM 1398 N N . ALA A 1 189 ? 35.200 -5.894 12.728 1.00 57.00 189 ALA A N 1
ATOM 1399 C CA . ALA A 1 189 ? 36.133 -6.280 11.671 1.00 57.00 189 ALA A CA 1
ATOM 1400 C C . ALA A 1 189 ? 35.953 -5.349 10.457 1.00 57.00 189 ALA A C 1
ATOM 1402 O O . ALA A 1 189 ? 34.913 -5.409 9.803 1.00 57.00 189 ALA A O 1
ATOM 1403 N N . PRO A 1 190 ? 36.936 -4.491 10.125 1.00 62.94 190 PRO A N 1
ATOM 1404 C CA . PRO A 1 190 ? 36.977 -3.798 8.850 1.00 62.94 190 PRO A CA 1
ATOM 1405 C C . PRO A 1 190 ? 37.808 -4.634 7.871 1.00 62.94 190 PRO A C 1
ATOM 1407 O O . PRO A 1 190 ? 39.019 -4.778 8.046 1.00 62.94 190 PRO A O 1
ATOM 1410 N N . LEU A 1 191 ? 37.180 -5.184 6.830 1.00 66.25 191 LEU A N 1
ATOM 1411 C CA . LEU A 1 191 ? 37.920 -5.769 5.714 1.00 66.25 191 LEU A CA 1
ATOM 1412 C C . LEU A 1 191 ? 38.171 -4.678 4.664 1.00 66.25 191 LEU A C 1
ATOM 1414 O O . LEU A 1 191 ? 37.352 -4.430 3.783 1.00 66.25 191 LEU A O 1
ATOM 1418 N N . LEU A 1 192 ? 39.317 -4.007 4.789 1.00 61.66 192 LEU A N 1
ATOM 1419 C CA . LEU A 1 192 ? 39.968 -3.347 3.662 1.00 61.66 192 LEU A CA 1
ATOM 1420 C C . LEU A 1 192 ? 40.508 -4.442 2.733 1.00 61.66 192 LEU A C 1
ATOM 1422 O O . LEU A 1 192 ? 41.324 -5.251 3.171 1.00 61.66 192 LEU A O 1
ATOM 1426 N N . LEU A 1 193 ? 40.154 -4.412 1.449 1.00 64.50 193 LEU A N 1
ATOM 1427 C CA . LEU A 1 193 ? 41.031 -4.948 0.412 1.00 64.50 193 LEU A CA 1
ATOM 1428 C C . LEU A 1 193 ? 41.147 -3.924 -0.714 1.00 64.50 193 LEU A C 1
ATOM 1430 O O . LEU A 1 193 ? 40.172 -3.565 -1.369 1.00 64.50 193 LEU A O 1
ATOM 1434 N N . ALA A 1 194 ? 42.367 -3.421 -0.867 1.00 65.38 194 ALA A N 1
ATOM 1435 C CA . ALA A 1 194 ? 42.788 -2.519 -1.917 1.00 65.38 194 ALA A CA 1
ATOM 1436 C C . ALA A 1 194 ? 43.401 -3.309 -3.085 1.00 65.38 194 ALA A C 1
ATOM 1438 O O . ALA A 1 194 ? 44.089 -4.300 -2.861 1.00 65.38 194 ALA A O 1
ATOM 1439 N N . ALA A 1 195 ? 43.211 -2.749 -4.282 1.00 59.91 195 ALA A N 1
ATOM 1440 C CA . ALA A 1 195 ? 44.078 -2.786 -5.463 1.00 59.91 195 ALA A CA 1
ATOM 1441 C C . ALA A 1 195 ? 44.339 -4.122 -6.188 1.00 59.91 195 ALA A C 1
ATOM 1443 O O . ALA A 1 195 ? 45.103 -4.969 -5.728 1.00 59.91 195 ALA A O 1
ATOM 1444 N N . LEU A 1 196 ? 43.845 -4.184 -7.431 1.00 57.78 196 LEU A N 1
ATOM 1445 C CA . LEU A 1 196 ? 44.669 -4.267 -8.647 1.00 57.78 196 LEU A CA 1
ATOM 1446 C C . LEU A 1 196 ? 43.912 -3.661 -9.834 1.00 57.78 196 LEU A C 1
ATOM 1448 O O . LEU A 1 196 ? 42.692 -3.916 -9.931 1.00 57.78 196 LEU A O 1
#

Foldseek 3Di:
DDPDDDQPPCQQVAQQWPPDAAAAEDELQFWGKTFGDLSRDDPVPFQFKKKWKWFQPQQDPQPDDPPDPDSDSDGDGLDMDAGHGSPPGIDTHRGDCVSRPVDQKTKMWMDMAGGPDDSVRDPGDTHHIYMHGHDPPPDDDDPDDDDDDDDDDDDDDDDDDDDDDDDDDDDDDDDDDDDDDDDDDDDDDDDDDDDD

Nearest PDB structures (foldseek):
  1oda-assembly1_A  TM=4.819E-01  e=1.051E-01  Mus musculus
  8xkr-assembly1_B  TM=4.620E-01  e=3.724E-01  Homo sapiens
  2ver-assembly1_A  TM=3.269E-01  e=1.051E-01  Escherichia coli
  7xlc-assembly1_B  TM=3.849E-01  e=3.080E-01  Homo sapiens
  7xlc-assembly1_A  TM=3.637E-01  e=9.613E-01  Homo sapiens

pLDDT: mean 74.91, std 20.79, range [37.12, 96.69]

Organism: Coprinopsis cinerea (strain Okayama-7 / 130 / ATCC MYA-4618 / FGSC 9003) (NCBI:txid240176)

Secondary structure (DSSP, 8-state):
--------HHIIIIITEEESPTT-EE-TTS-EEEEE-GGGS-TTT-SEEEEEEE-TT--S--SS-TT--S------EEEEEEEEEGGG-SEEE---GGGGTT-SEEEEEEEEEETT--GGG--SPP--EEEEEPPPTTS----S----------------------------------------------------

Radius of gyration: 27.47 Å; Cα contacts (8 Å, |Δi|>4): 257; chains: 1; bounding box: 68×50×96 Å

Sequence (196 aa):
MSNSFVIPAVCITGGLYLSPQAGQIINPRQPLNITWNPACFDASTTSAVDIYLFAPGFTGSGTGDTESGNNDTDEPLVHVWSDFPLALGPQNFDLDATWWGEEQEQELQLNIVAHGQPVSESELPAGPVFTARMAPRGGKDEDSAGKDEDGDDEEEDEEDGEEGKDSKGSAVSRGAGKTVLATAAMLVAPLLLAAL

Mean predicted aligned error: 16.27 Å